Protein AF-A0A1E3W8L5-F1 (afdb_monomer_lite)

Organism: NCBI:txid1774971

Foldseek 3Di:
DFDWDWDWDDDVPDIDIDTDGPVRVVVVVVCVVVVVVVVVVVVVVVVVVVVVVVVVVVVVVVVVVVVVVVVVVVVVVVVVVVVVVVVVVVVVVVVVVVVVVVVVPPPPPPDDDDPDDDDPVVVVVVCVVVPNFPFPDKDWADDPDPPFHTWIWIDGPNWIWIDGPVGIDTCVVPPPPDDDDDDDDPDDDPDDDDDDDPDDDDPPPDLDAAEDEADDQADKDAARHWHDDPQFIKGANHIDHRDDAPRDDRIDTPGHHPCPCVVVVVVVVVVVVVVVVVVVVVVVVVVD

Structure (mmCIF, N/CA/C/O backbone):
data_AF-A0A1E3W8L5-F1
#
_entry.id   AF-A0A1E3W8L5-F1
#
loop_
_atom_site.group_PDB
_atom_site.id
_atom_site.type_symbol
_atom_site.label_atom_id
_atom_site.label_alt_id
_atom_site.label_comp_id
_atom_site.label_asym_id
_atom_site.label_entity_id
_atom_site.label_seq_id
_atom_site.pdbx_PDB_ins_code
_atom_site.Cartn_x
_atom_site.Cartn_y
_atom_site.Cartn_z
_atom_site.occupancy
_atom_site.B_iso_or_equiv
_atom_site.auth_seq_id
_atom_site.auth_comp_id
_atom_site.auth_asym_id
_atom_site.auth_atom_id
_atom_site.pdbx_PDB_model_num
ATOM 1 N N . MET A 1 1 ? 37.162 -32.225 -68.342 1.00 50.09 1 MET A N 1
ATOM 2 C CA . MET A 1 1 ? 37.532 -32.742 -67.009 1.00 50.09 1 MET A CA 1
ATOM 3 C C . MET A 1 1 ? 37.113 -31.680 -66.019 1.00 50.09 1 MET A C 1
ATOM 5 O O . MET A 1 1 ? 37.733 -30.627 -65.999 1.00 50.09 1 MET A O 1
ATOM 9 N N . GLU A 1 2 ? 36.009 -31.895 -65.313 1.00 57.72 2 GLU A N 1
ATOM 10 C CA . GLU A 1 2 ? 35.541 -30.984 -64.265 1.00 57.72 2 GLU A CA 1
ATOM 11 C C . GLU A 1 2 ? 36.375 -31.253 -63.005 1.00 57.72 2 GLU A C 1
ATOM 13 O O . GLU A 1 2 ? 36.459 -32.396 -62.557 1.00 57.72 2 GLU A O 1
ATOM 18 N N . MET A 1 3 ? 37.068 -30.235 -62.487 1.00 50.56 3 MET A N 1
ATOM 19 C CA . MET A 1 3 ? 37.770 -30.340 -61.207 1.00 50.56 3 MET A CA 1
ATOM 20 C C . MET A 1 3 ? 36.788 -29.976 -60.093 1.00 50.56 3 MET A C 1
ATOM 22 O O . MET A 1 3 ? 36.446 -28.809 -59.926 1.00 50.56 3 MET A O 1
ATOM 26 N N . GLU A 1 4 ? 36.324 -30.967 -59.334 1.00 54.62 4 GLU A N 1
ATOM 27 C CA . GLU A 1 4 ? 35.574 -30.718 -58.102 1.00 54.62 4 GLU A CA 1
ATOM 28 C C . GLU A 1 4 ? 36.556 -30.395 -56.966 1.00 54.62 4 GLU A C 1
ATOM 30 O O . GLU A 1 4 ? 37.424 -31.204 -56.633 1.00 54.62 4 GLU A O 1
ATOM 35 N N . CYS A 1 5 ? 36.413 -29.220 -56.349 1.00 52.41 5 CYS A N 1
ATOM 36 C CA . CYS A 1 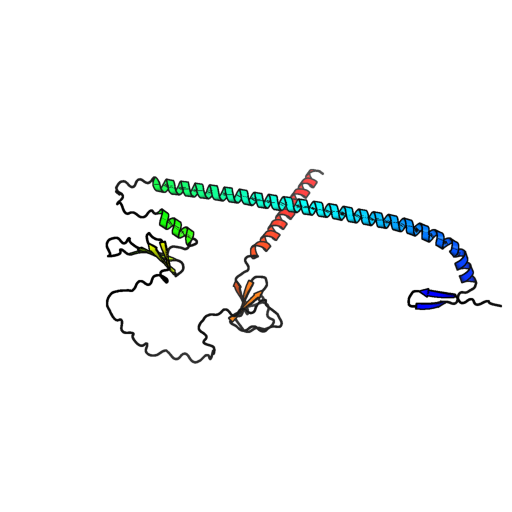5 ? 37.206 -28.814 -55.192 1.00 52.41 5 CYS A CA 1
ATOM 37 C C . CYS A 1 5 ? 36.300 -28.766 -53.954 1.00 52.41 5 CYS A C 1
ATOM 39 O O . CYS A 1 5 ? 35.254 -28.119 -53.956 1.00 52.41 5 CYS A O 1
ATOM 41 N N . THR A 1 6 ? 36.677 -29.481 -52.892 1.00 61.56 6 THR A N 1
ATOM 42 C CA . THR A 1 6 ? 35.910 -29.528 -51.638 1.00 61.56 6 THR A CA 1
ATOM 43 C C . THR A 1 6 ? 36.619 -28.691 -50.584 1.00 61.56 6 THR A C 1
ATOM 45 O O . THR A 1 6 ? 37.769 -28.972 -50.249 1.00 61.56 6 THR A O 1
ATOM 48 N N . VAL A 1 7 ? 35.932 -27.689 -50.034 1.00 60.22 7 VAL A N 1
ATOM 49 C CA . VAL A 1 7 ? 36.475 -26.816 -48.984 1.00 60.22 7 VAL A CA 1
ATOM 50 C C . VAL A 1 7 ? 35.718 -27.073 -47.681 1.00 60.22 7 VAL A C 1
ATOM 52 O O . VAL A 1 7 ? 34.488 -27.068 -47.657 1.00 60.22 7 VAL A O 1
ATOM 55 N N . MET A 1 8 ? 36.445 -27.311 -46.586 1.00 50.12 8 MET A N 1
ATOM 56 C CA . MET A 1 8 ? 35.853 -27.409 -45.248 1.00 50.12 8 MET A CA 1
ATOM 57 C C . MET A 1 8 ? 35.809 -26.032 -44.593 1.00 50.12 8 MET A C 1
ATOM 59 O O . MET A 1 8 ? 36.852 -25.454 -44.290 1.00 50.12 8 MET A O 1
ATOM 63 N N . ALA A 1 9 ? 34.602 -25.538 -44.318 1.00 58.56 9 ALA A N 1
ATOM 64 C CA . ALA A 1 9 ? 34.400 -24.395 -43.439 1.00 58.56 9 ALA A CA 1
ATOM 65 C C . ALA A 1 9 ? 34.155 -24.895 -42.006 1.00 58.56 9 ALA A C 1
ATOM 67 O O . ALA A 1 9 ? 33.315 -25.767 -41.768 1.00 58.56 9 ALA A O 1
ATOM 68 N N . SER A 1 10 ? 34.914 -24.352 -41.055 1.00 50.84 10 SER A N 1
ATOM 69 C CA . SER A 1 10 ? 34.864 -24.710 -39.636 1.00 50.84 10 SER A CA 1
ATOM 70 C C . SER A 1 10 ? 34.373 -23.513 -38.828 1.00 50.84 10 SER A C 1
ATOM 72 O O . SER A 1 10 ? 35.004 -22.456 -38.841 1.00 50.84 10 SER A O 1
ATOM 74 N N . ALA A 1 11 ? 33.260 -23.688 -38.117 1.00 56.84 11 ALA A N 1
ATOM 75 C CA . ALA A 1 11 ? 32.873 -22.834 -36.999 1.00 56.84 11 ALA A CA 1
ATOM 76 C C . ALA A 1 11 ? 32.955 -23.661 -35.701 1.00 56.84 11 ALA A C 1
ATOM 78 O O . ALA A 1 11 ? 32.829 -24.890 -35.755 1.00 56.84 11 ALA A O 1
ATOM 79 N N . PRO A 1 12 ? 33.153 -23.044 -34.519 1.00 52.06 12 PRO A N 1
ATOM 80 C CA . PRO A 1 12 ? 33.258 -23.789 -33.268 1.00 52.06 12 PRO A CA 1
ATOM 81 C C . PRO A 1 12 ? 32.009 -24.653 -33.038 1.00 52.06 12 PRO A C 1
ATOM 83 O O . PRO A 1 12 ? 30.917 -24.136 -32.817 1.00 52.06 12 PRO A O 1
ATOM 86 N N . GLY A 1 13 ? 32.175 -25.975 -33.119 1.00 65.94 13 GLY A N 1
ATOM 87 C CA . GLY A 1 13 ? 31.120 -26.960 -32.867 1.00 65.94 13 GLY A CA 1
ATOM 88 C C . GLY A 1 13 ? 30.336 -27.455 -34.088 1.00 65.94 13 GLY A C 1
ATOM 89 O O . GLY A 1 13 ? 29.532 -28.365 -33.920 1.00 65.94 13 GLY A O 1
ATOM 90 N N . THR A 1 14 ? 30.568 -26.938 -35.302 1.00 48.28 14 THR A N 1
ATOM 91 C CA . THR A 1 14 ? 29.964 -27.497 -36.529 1.00 48.28 14 THR A CA 1
ATOM 92 C C . THR A 1 14 ? 30.895 -27.393 -37.736 1.00 48.28 14 THR A C 1
ATOM 94 O O . THR A 1 14 ? 31.454 -26.336 -38.031 1.00 48.28 14 THR A O 1
ATOM 97 N N . SER A 1 15 ? 31.047 -28.509 -38.448 1.00 53.53 15 SER A N 1
ATOM 98 C CA . SER A 1 15 ? 31.725 -28.579 -39.740 1.00 53.53 15 SER A CA 1
ATOM 99 C C . SER A 1 15 ? 30.711 -28.918 -40.826 1.00 53.53 15 SER A C 1
ATOM 101 O O . SER A 1 15 ? 29.907 -29.841 -40.686 1.00 53.53 15 SER A O 1
ATOM 103 N N . TRP A 1 16 ? 30.759 -28.163 -41.919 1.00 64.38 16 TRP A N 1
ATOM 104 C CA . TRP A 1 16 ? 29.891 -28.359 -43.076 1.00 64.38 16 TRP A CA 1
ATOM 105 C C . TRP A 1 16 ? 30.768 -28.541 -44.307 1.00 64.38 16 TRP A C 1
ATOM 107 O O . TRP A 1 16 ? 31.754 -27.824 -44.496 1.00 64.38 16 TRP A O 1
ATOM 117 N N . LEU A 1 17 ? 30.410 -29.516 -45.137 1.00 63.91 17 LEU A N 1
ATOM 118 C CA . LEU A 1 17 ? 31.079 -29.773 -46.402 1.00 63.91 17 LEU A CA 1
ATOM 119 C C . LEU A 1 17 ? 30.270 -29.080 -47.500 1.00 63.91 17 LEU A C 1
ATOM 121 O O . LEU A 1 17 ? 29.137 -29.477 -47.769 1.00 63.91 17 LEU A O 1
ATOM 125 N N . VAL A 1 18 ? 30.827 -28.036 -48.107 1.00 69.00 18 VAL A N 1
ATOM 126 C CA . VAL A 1 18 ? 30.165 -27.315 -49.200 1.00 69.00 18 VAL A CA 1
ATOM 127 C C . VAL A 1 18 ? 30.911 -27.631 -50.489 1.00 69.00 18 VAL A C 1
ATOM 129 O O . VAL A 1 18 ? 32.124 -27.439 -50.576 1.00 69.00 18 VAL A O 1
ATOM 132 N N . ARG A 1 19 ? 30.191 -28.156 -51.485 1.00 75.44 19 ARG A N 1
ATOM 133 C CA . ARG A 1 19 ? 30.718 -28.295 -52.845 1.00 75.44 19 ARG A CA 1
ATOM 134 C C . ARG A 1 19 ? 30.546 -26.961 -53.548 1.00 75.44 19 ARG A C 1
ATOM 136 O O . ARG A 1 19 ? 29.428 -26.464 -53.635 1.00 75.44 19 ARG A O 1
ATOM 143 N N . LEU A 1 20 ? 31.651 -26.401 -54.017 1.00 72.25 20 LEU A N 1
ATOM 144 C CA . LEU A 1 20 ? 31.661 -25.161 -54.778 1.00 72.25 20 LEU A CA 1
ATOM 145 C C . LEU A 1 20 ? 31.978 -25.490 -56.230 1.00 72.25 20 LEU A C 1
ATOM 147 O O 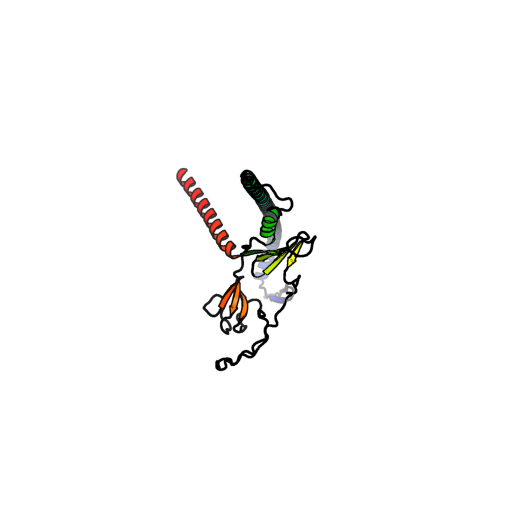. LEU A 1 20 ? 32.854 -26.311 -56.512 1.00 72.25 20 LEU A O 1
ATOM 151 N N . THR A 1 21 ? 31.251 -24.864 -57.145 1.00 82.19 21 THR A N 1
ATOM 152 C CA . THR A 1 21 ? 31.562 -24.944 -58.570 1.00 82.19 21 THR A CA 1
ATOM 153 C C . THR A 1 21 ? 32.747 -24.029 -58.896 1.00 82.19 21 THR A C 1
ATOM 155 O O . THR A 1 21 ? 33.084 -23.127 -58.128 1.00 82.19 21 THR A O 1
ATOM 158 N N . GLN A 1 22 ? 33.387 -24.234 -60.048 1.00 79.31 22 GLN A N 1
ATOM 159 C CA . GLN A 1 22 ? 34.468 -23.362 -60.531 1.00 79.31 22 GLN A CA 1
ATOM 160 C C . GLN A 1 22 ? 34.033 -21.882 -60.577 1.00 79.31 22 GLN A C 1
ATOM 162 O O . GLN A 1 22 ? 34.804 -20.998 -60.209 1.00 79.31 22 GLN A O 1
ATOM 167 N N . GLU A 1 23 ? 32.775 -21.619 -60.945 1.00 79.06 23 GLU A N 1
ATOM 168 C CA . GLU A 1 23 ? 32.195 -20.272 -60.974 1.00 79.06 23 GLU A CA 1
ATOM 169 C C . GLU A 1 23 ? 32.081 -19.660 -59.565 1.00 79.06 23 GLU A C 1
ATOM 171 O O . GLU A 1 23 ? 32.322 -18.466 -59.383 1.00 79.06 23 GLU A O 1
ATOM 176 N N . ASP A 1 24 ? 31.778 -20.471 -58.547 1.00 75.81 24 ASP A N 1
ATOM 177 C CA . ASP A 1 24 ? 31.726 -20.019 -57.152 1.00 75.81 24 ASP A CA 1
ATOM 178 C C . ASP A 1 24 ? 33.120 -19.681 -56.610 1.00 75.81 24 ASP A C 1
ATOM 180 O O . ASP A 1 24 ? 33.275 -18.728 -55.845 1.00 75.81 24 ASP A O 1
ATOM 184 N N . ILE A 1 25 ? 34.149 -20.425 -57.031 1.00 73.50 25 ILE A N 1
ATOM 185 C CA . ILE A 1 25 ? 35.548 -20.167 -56.662 1.00 73.50 25 ILE A CA 1
ATOM 186 C C . ILE A 1 25 ? 36.034 -18.864 -57.307 1.00 73.50 25 ILE A C 1
ATOM 188 O O . ILE A 1 25 ? 36.641 -18.030 -56.635 1.00 73.50 25 ILE A O 1
ATOM 192 N N . GLU A 1 26 ? 35.726 -18.645 -58.585 1.00 78.44 26 GLU A N 1
ATOM 193 C CA . GLU A 1 26 ? 36.092 -17.419 -59.300 1.00 78.44 26 GLU A CA 1
ATOM 194 C C . GLU A 1 26 ? 35.358 -16.192 -58.739 1.00 78.44 26 GLU A C 1
ATOM 196 O O . GLU A 1 26 ? 35.978 -15.143 -58.540 1.00 78.44 26 GLU A O 1
ATOM 201 N N . LYS A 1 27 ? 34.078 -16.335 -58.361 1.00 74.25 27 LYS A N 1
ATOM 202 C CA . LYS A 1 27 ? 33.334 -15.301 -57.622 1.00 74.25 27 LYS A CA 1
ATOM 203 C C . LYS A 1 27 ? 33.925 -15.046 -56.238 1.00 74.25 27 LYS A C 1
ATOM 205 O O . LYS A 1 27 ? 34.062 -13.889 -55.858 1.00 74.25 27 LYS A O 1
ATOM 210 N N . ALA A 1 28 ? 34.326 -16.079 -55.497 1.00 66.50 28 ALA A N 1
ATOM 211 C CA . ALA A 1 28 ? 34.936 -15.919 -54.176 1.00 66.50 28 ALA A CA 1
ATOM 212 C C . ALA A 1 28 ? 36.301 -15.208 -54.239 1.00 66.50 28 ALA A C 1
ATOM 214 O O . ALA A 1 28 ? 36.593 -14.365 -53.391 1.00 66.50 28 ALA A O 1
ATOM 215 N N . ILE A 1 29 ? 37.111 -15.490 -55.264 1.00 73.56 29 ILE A N 1
ATOM 216 C CA . ILE A 1 29 ? 38.391 -14.808 -55.510 1.00 73.56 29 ILE A CA 1
ATOM 217 C C . ILE A 1 29 ? 38.155 -13.350 -55.928 1.00 73.56 29 ILE A C 1
ATOM 219 O O . ILE A 1 29 ? 38.821 -12.455 -55.408 1.00 73.56 29 ILE A O 1
ATOM 223 N N . ALA A 1 30 ? 37.161 -13.083 -56.783 1.00 66.12 30 ALA A N 1
ATOM 224 C CA . ALA A 1 30 ? 36.744 -11.720 -57.117 1.00 66.12 30 ALA A CA 1
ATOM 225 C C . ALA A 1 30 ? 36.214 -10.957 -55.881 1.00 66.12 30 ALA A C 1
ATOM 227 O O . ALA A 1 30 ? 36.493 -9.771 -55.708 1.00 66.12 30 ALA A O 1
ATOM 228 N N . CYS A 1 31 ? 35.535 -11.651 -54.963 1.00 57.00 31 CYS A N 1
ATOM 229 C CA . CYS A 1 31 ? 35.103 -11.127 -53.666 1.00 57.00 31 CYS A CA 1
ATOM 230 C C . CYS A 1 31 ? 36.239 -10.985 -52.635 1.00 57.00 31 CYS A C 1
ATOM 232 O O . CYS A 1 31 ? 36.023 -10.370 -51.592 1.00 57.00 31 CYS A O 1
ATOM 234 N N . GLY A 1 32 ? 37.459 -11.460 -52.908 1.00 49.84 32 GLY A N 1
ATOM 235 C CA . GLY A 1 32 ? 38.639 -11.187 -52.076 1.00 49.84 32 GLY A CA 1
ATOM 236 C C . GLY A 1 32 ? 38.953 -9.688 -51.957 1.00 49.84 32 GLY A C 1
ATOM 237 O O . GLY A 1 32 ? 39.478 -9.247 -50.937 1.00 49.84 32 GLY A O 1
ATOM 238 N N . HIS A 1 33 ? 38.530 -8.881 -52.938 1.00 47.50 33 HIS A N 1
ATOM 239 C CA . HIS A 1 33 ? 38.548 -7.416 -52.862 1.00 47.50 33 HIS A CA 1
ATOM 240 C C . HIS A 1 33 ? 37.466 -6.825 -51.933 1.00 47.50 33 HIS A C 1
ATOM 242 O O . HIS A 1 33 ? 37.618 -5.703 -51.459 1.00 47.50 33 HIS A O 1
ATOM 248 N N . TYR A 1 34 ? 36.412 -7.579 -51.613 1.00 44.72 34 TYR A N 1
ATOM 249 C CA . TYR A 1 34 ? 35.291 -7.141 -50.769 1.00 44.72 34 TYR A CA 1
ATOM 250 C C . TYR A 1 34 ? 35.594 -7.247 -49.263 1.00 44.72 34 TYR A C 1
ATOM 252 O O . TYR A 1 34 ? 34.989 -6.556 -48.444 1.00 44.72 34 TYR A O 1
ATOM 260 N N . ILE A 1 35 ? 36.564 -8.082 -48.869 1.00 46.66 35 ILE A N 1
ATOM 261 C CA . ILE A 1 35 ? 36.951 -8.248 -47.456 1.00 46.66 35 ILE A CA 1
ATOM 262 C C . ILE A 1 35 ? 37.683 -6.996 -46.931 1.00 46.66 35 ILE A C 1
ATOM 264 O O . ILE A 1 35 ? 37.549 -6.650 -45.757 1.00 46.66 35 ILE A O 1
ATOM 268 N N . ALA A 1 36 ? 38.383 -6.258 -47.800 1.00 49.09 36 ALA A N 1
ATOM 269 C CA . ALA A 1 36 ? 39.026 -4.994 -47.434 1.00 49.09 36 ALA A CA 1
ATOM 270 C C . ALA A 1 36 ? 38.009 -3.867 -47.142 1.00 49.09 36 ALA A C 1
ATOM 272 O O . ALA A 1 36 ? 38.239 -3.059 -46.243 1.00 49.09 36 ALA A O 1
ATOM 273 N N . GLU A 1 37 ? 36.854 -3.844 -47.817 1.00 48.38 37 GLU A N 1
ATOM 274 C CA . GLU A 1 37 ? 35.772 -2.885 -47.528 1.00 48.38 37 GLU A CA 1
ATOM 275 C C . GLU A 1 37 ? 35.025 -3.214 -46.223 1.00 48.38 37 GLU A C 1
ATOM 277 O O . GLU A 1 37 ? 34.615 -2.308 -45.494 1.00 48.38 37 GLU A O 1
ATOM 282 N N . TYR A 1 38 ? 34.919 -4.495 -45.853 1.00 49.88 38 TYR A N 1
ATOM 283 C CA . TYR A 1 38 ? 34.346 -4.894 -44.561 1.00 49.88 38 TYR A CA 1
ATOM 284 C C . TYR A 1 38 ? 35.192 -4.435 -43.364 1.00 49.88 38 TYR A C 1
ATOM 286 O O . TYR A 1 38 ? 34.630 -4.062 -42.333 1.00 49.88 38 TYR A O 1
ATOM 294 N N . ALA A 1 39 ? 36.521 -4.397 -43.505 1.00 51.78 39 ALA A N 1
ATOM 295 C CA . ALA A 1 39 ? 37.411 -3.885 -42.462 1.00 51.78 39 ALA A CA 1
ATOM 296 C C . ALA A 1 39 ? 37.248 -2.367 -42.243 1.00 51.78 39 ALA A C 1
ATOM 298 O O . ALA A 1 39 ? 37.255 -1.914 -41.098 1.00 51.78 39 ALA A O 1
ATOM 299 N N . ALA A 1 40 ? 37.012 -1.590 -43.308 1.00 54.97 40 ALA A N 1
ATOM 300 C CA . ALA A 1 40 ? 36.709 -0.158 -43.204 1.00 54.97 40 ALA A CA 1
ATOM 301 C C . ALA A 1 40 ? 35.319 0.105 -42.583 1.00 54.97 40 ALA A C 1
ATOM 303 O O . ALA A 1 40 ? 35.146 1.045 -41.806 1.00 54.97 40 ALA A O 1
ATOM 304 N N . GLY A 1 41 ? 34.333 -0.760 -42.854 1.00 57.94 4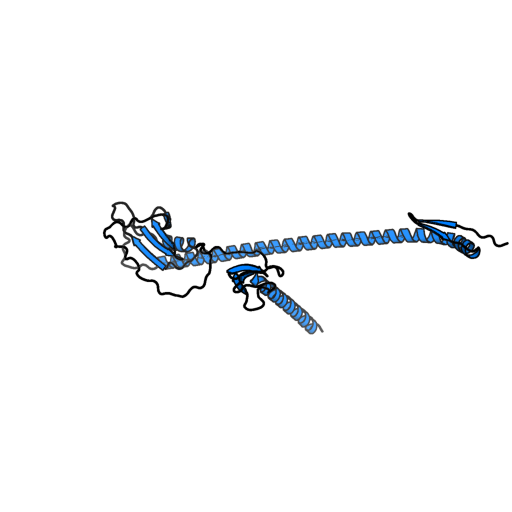1 GLY A N 1
ATOM 305 C CA . GLY A 1 41 ? 33.014 -0.696 -42.213 1.00 57.94 41 GLY A CA 1
ATOM 306 C C . GLY A 1 41 ? 33.043 -0.964 -40.702 1.00 57.94 41 GLY A C 1
ATOM 307 O O . GLY A 1 41 ? 32.217 -0.428 -39.961 1.00 57.94 41 GLY A O 1
ATOM 308 N N . ASP A 1 42 ? 34.003 -1.752 -40.217 1.00 65.50 42 ASP A N 1
ATOM 309 C CA . ASP A 1 42 ? 34.117 -2.078 -38.794 1.00 65.50 42 ASP A CA 1
ATOM 310 C C . ASP A 1 42 ? 34.690 -0.940 -37.940 1.00 65.50 42 ASP A C 1
ATOM 312 O O . ASP A 1 42 ? 34.306 -0.819 -36.772 1.00 65.50 42 ASP A O 1
ATOM 316 N N . GLU A 1 43 ? 35.536 -0.067 -38.495 1.00 69.81 43 GLU A N 1
ATOM 317 C CA . GLU A 1 43 ? 35.973 1.154 -37.803 1.00 69.81 43 GLU A CA 1
ATOM 318 C C . GLU A 1 43 ? 34.835 2.171 -37.671 1.00 69.81 43 GLU A C 1
ATOM 320 O O . GLU A 1 43 ? 34.609 2.692 -36.578 1.00 69.81 43 GLU A O 1
ATOM 325 N N . VAL A 1 44 ? 34.035 2.368 -38.726 1.00 73.75 44 VAL A N 1
ATOM 326 C CA . VAL A 1 44 ? 32.846 3.241 -38.677 1.00 73.75 44 VAL A CA 1
ATOM 327 C C . VAL A 1 44 ? 31.841 2.742 -37.629 1.00 73.75 44 VAL A C 1
ATOM 329 O O . VAL A 1 44 ? 31.320 3.525 -36.835 1.00 73.75 44 VAL A O 1
ATOM 332 N N . ARG A 1 45 ? 31.638 1.420 -37.529 1.00 77.88 45 ARG A N 1
ATOM 333 C CA . ARG A 1 45 ? 30.796 0.807 -36.483 1.00 77.88 45 ARG A CA 1
ATOM 334 C C . ARG A 1 45 ? 31.383 0.905 -35.071 1.00 77.88 45 ARG A C 1
ATOM 336 O O . ARG A 1 45 ? 30.649 0.716 -34.098 1.00 77.88 45 ARG A O 1
ATOM 343 N N . ARG A 1 46 ? 32.697 1.098 -34.906 1.00 81.38 46 ARG A N 1
ATOM 344 C CA . ARG A 1 46 ? 33.296 1.373 -33.585 1.00 81.38 46 ARG A CA 1
ATOM 345 C C . ARG A 1 46 ? 33.028 2.814 -33.174 1.00 81.38 46 ARG A C 1
ATOM 347 O O . ARG A 1 46 ? 32.492 3.002 -32.089 1.00 81.38 46 ARG A O 1
ATOM 354 N N . ASP A 1 47 ? 33.274 3.777 -34.060 1.00 86.62 47 ASP A N 1
ATOM 355 C CA . ASP A 1 47 ? 33.012 5.195 -33.779 1.00 86.62 47 ASP A CA 1
ATOM 356 C C . ASP A 1 47 ? 31.527 5.443 -33.454 1.00 86.62 47 ASP A C 1
ATOM 358 O O . ASP A 1 47 ? 31.191 6.107 -32.477 1.00 86.62 47 ASP A O 1
ATOM 362 N N . GLU A 1 48 ? 30.606 4.814 -34.190 1.00 82.69 48 GLU A N 1
ATOM 363 C CA . GLU A 1 48 ? 29.172 4.930 -33.900 1.00 82.69 48 GLU A CA 1
ATOM 364 C C . GLU A 1 48 ? 28.781 4.301 -32.549 1.00 82.69 48 GLU A C 1
ATOM 366 O O . GLU A 1 48 ? 27.972 4.866 -31.807 1.00 82.69 48 GLU A O 1
ATOM 371 N N . ARG A 1 49 ? 29.397 3.173 -32.166 1.00 86.38 49 ARG A N 1
ATOM 372 C CA . ARG A 1 49 ? 29.196 2.574 -30.834 1.00 86.38 49 ARG A CA 1
ATOM 373 C C . ARG A 1 49 ? 29.742 3.458 -29.718 1.00 86.38 49 ARG A C 1
ATOM 375 O O . ARG A 1 49 ? 29.093 3.560 -28.677 1.00 86.38 49 ARG A O 1
ATOM 382 N N . ASP A 1 50 ? 30.886 4.097 -29.929 1.00 92.69 50 ASP A N 1
ATOM 383 C CA . ASP A 1 50 ? 31.486 4.995 -28.944 1.00 92.69 50 ASP A CA 1
ATOM 384 C C . ASP A 1 50 ? 30.653 6.273 -28.781 1.00 92.69 50 ASP A C 1
ATOM 386 O O . ASP A 1 50 ? 30.372 6.671 -27.650 1.00 92.69 50 ASP A O 1
ATOM 390 N N . ARG A 1 51 ? 30.125 6.843 -29.873 1.00 90.31 51 ARG A N 1
ATOM 391 C CA . ARG A 1 51 ? 29.159 7.958 -29.816 1.00 90.31 51 ARG A CA 1
ATOM 392 C C . ARG A 1 51 ? 27.876 7.578 -29.081 1.00 90.31 51 ARG A C 1
ATOM 394 O O . ARG A 1 51 ? 27.386 8.346 -28.254 1.00 90.31 51 ARG A O 1
ATOM 401 N N . MET A 1 52 ? 27.336 6.386 -29.337 1.00 86.38 52 MET A N 1
ATOM 402 C CA . MET A 1 52 ? 26.148 5.891 -28.632 1.00 86.38 52 MET A CA 1
ATOM 403 C C . MET A 1 52 ? 26.420 5.667 -27.141 1.00 86.38 52 MET A C 1
ATOM 405 O O . MET A 1 52 ? 25.564 5.982 -26.313 1.00 86.38 52 MET A O 1
ATOM 409 N N . ARG A 1 53 ? 27.616 5.181 -26.781 1.00 92.25 53 ARG A N 1
ATOM 410 C CA . ARG A 1 53 ? 28.043 5.046 -25.383 1.00 92.25 53 ARG A CA 1
ATOM 411 C C . ARG A 1 53 ? 28.173 6.409 -24.706 1.00 92.25 53 ARG A C 1
ATOM 413 O O . ARG A 1 53 ? 27.609 6.586 -23.634 1.00 92.25 53 ARG A O 1
ATOM 420 N N . GLN A 1 54 ? 28.828 7.379 -25.345 1.00 94.62 54 GLN A N 1
ATOM 421 C CA . GLN A 1 54 ? 28.939 8.745 -24.822 1.00 94.62 54 GLN A CA 1
ATOM 422 C C . GLN A 1 54 ? 27.559 9.385 -24.624 1.00 94.62 54 GLN A C 1
ATOM 424 O O . GLN A 1 54 ? 27.279 9.921 -23.555 1.00 94.62 54 GLN A O 1
ATOM 429 N N . CYS A 1 55 ? 26.653 9.245 -25.596 1.00 91.56 55 CYS A N 1
ATOM 430 C CA . CYS A 1 55 ? 25.283 9.743 -25.472 1.00 91.56 55 CYS A CA 1
ATOM 431 C C . CYS A 1 55 ? 24.520 9.066 -24.316 1.00 91.56 55 CYS A C 1
ATOM 433 O O . CYS A 1 55 ? 23.754 9.719 -23.604 1.00 91.56 55 CYS A O 1
ATOM 435 N N . ALA A 1 56 ? 24.730 7.764 -24.095 1.00 89.19 56 ALA A N 1
ATOM 436 C CA . ALA A 1 56 ? 24.138 7.048 -22.967 1.00 89.19 56 ALA A CA 1
ATOM 437 C C . ALA A 1 56 ? 24.692 7.537 -21.616 1.00 89.19 56 ALA A C 1
ATOM 439 O O . ALA A 1 56 ? 23.908 7.794 -20.701 1.00 89.19 56 ALA A O 1
ATOM 440 N N . GLU A 1 57 ? 26.007 7.738 -21.506 1.00 95.69 57 GLU A N 1
ATOM 441 C CA . GLU A 1 57 ? 26.654 8.272 -20.301 1.00 95.69 57 GLU A CA 1
ATOM 442 C C . GLU A 1 57 ? 26.194 9.704 -19.986 1.00 95.69 57 GLU A C 1
ATOM 444 O O . GLU A 1 57 ? 25.921 10.034 -18.832 1.00 95.69 57 GLU A O 1
ATOM 449 N N . GLU A 1 58 ? 26.050 10.564 -20.997 1.00 94.19 58 GLU A N 1
ATOM 450 C CA . GLU A 1 58 ? 25.525 11.923 -20.823 1.00 94.19 58 GLU A CA 1
ATOM 451 C C . GLU A 1 58 ? 24.072 11.923 -20.340 1.00 94.19 58 GLU A C 1
ATOM 453 O O . GLU A 1 58 ? 23.712 12.688 -19.439 1.00 94.19 58 GLU A O 1
ATOM 458 N N . ARG A 1 59 ? 23.237 11.029 -20.883 1.00 87.50 59 ARG A N 1
ATOM 459 C CA . ARG A 1 59 ? 21.857 10.843 -20.412 1.00 87.50 59 ARG A CA 1
ATOM 460 C C . ARG A 1 59 ? 21.813 10.358 -18.971 1.00 87.50 59 ARG A C 1
ATOM 462 O O . ARG A 1 59 ? 20.984 10.840 -18.202 1.00 87.50 59 ARG A O 1
ATOM 469 N N . GLU A 1 60 ? 22.700 9.443 -18.590 1.00 92.50 60 GLU A N 1
ATOM 470 C CA . GLU A 1 60 ? 22.786 8.955 -17.215 1.00 92.50 60 GLU A CA 1
ATOM 471 C C . GLU A 1 60 ? 23.216 10.065 -16.246 1.00 92.50 60 GLU A C 1
ATOM 473 O O . GLU A 1 60 ? 22.553 10.268 -15.226 1.00 92.50 60 GLU A O 1
ATOM 478 N N . ARG A 1 61 ? 24.229 10.869 -16.602 1.00 96.00 61 ARG A N 1
ATOM 479 C CA . ARG A 1 61 ? 24.646 12.045 -15.812 1.00 96.00 61 ARG A CA 1
ATOM 480 C C . ARG A 1 61 ? 23.526 13.075 -15.677 1.00 96.00 61 ARG A C 1
ATOM 482 O O . ARG A 1 61 ? 23.297 13.599 -14.586 1.00 96.00 61 ARG A O 1
ATOM 489 N N . SER A 1 62 ? 22.802 13.349 -16.762 1.00 92.50 62 SER A N 1
ATOM 490 C CA . SER A 1 62 ? 21.654 14.263 -16.752 1.00 92.50 62 SER A CA 1
ATOM 491 C C . SER A 1 62 ? 20.529 13.741 -15.850 1.00 92.50 62 SER A C 1
ATOM 493 O O . SER A 1 62 ? 20.005 14.476 -15.011 1.00 92.50 62 SER A O 1
ATOM 495 N N . ALA A 1 63 ? 20.211 12.447 -15.938 1.00 88.25 63 ALA A N 1
ATOM 496 C CA . ALA A 1 63 ? 19.218 11.814 -15.079 1.00 88.25 63 ALA A CA 1
ATOM 497 C C . ALA A 1 63 ? 19.631 11.843 -13.598 1.00 88.25 63 ALA A C 1
ATOM 499 O O . ALA A 1 63 ? 18.792 12.088 -12.729 1.00 88.25 63 ALA A O 1
ATOM 500 N N . GLU A 1 64 ? 20.911 11.628 -13.289 1.00 95.81 64 GLU A N 1
ATOM 501 C CA . GLU A 1 64 ? 21.426 11.735 -11.924 1.00 95.81 64 GLU A CA 1
ATOM 502 C C . GLU A 1 64 ? 21.323 13.170 -11.386 1.00 95.81 64 GLU A C 1
ATOM 504 O O . GLU A 1 64 ? 20.892 13.367 -10.248 1.00 95.81 64 GLU A O 1
ATOM 509 N N . HIS A 1 65 ? 21.644 14.175 -12.206 1.00 95.88 65 HIS A N 1
ATOM 510 C CA . HIS A 1 65 ? 21.481 15.585 -11.849 1.00 95.88 65 HIS A CA 1
ATOM 511 C C . HIS A 1 65 ? 20.015 15.923 -11.535 1.00 95.88 65 HIS A C 1
ATOM 513 O O . HIS A 1 65 ? 19.725 16.497 -10.487 1.00 95.88 65 HIS A O 1
ATOM 519 N N . ILE A 1 66 ? 19.076 15.488 -12.383 1.00 91.00 66 ILE A N 1
ATOM 520 C CA . ILE A 1 66 ? 17.634 15.683 -12.162 1.00 91.00 66 ILE A CA 1
ATOM 521 C C . ILE A 1 66 ? 17.176 15.007 -10.861 1.00 91.00 66 ILE A C 1
ATOM 523 O O . ILE A 1 66 ? 16.429 15.604 -10.088 1.00 91.00 66 ILE A O 1
ATOM 527 N N . ARG A 1 67 ? 17.645 13.784 -10.568 1.00 93.38 67 ARG A N 1
ATOM 528 C CA . ARG A 1 67 ? 17.318 13.084 -9.310 1.00 93.38 67 ARG A CA 1
ATOM 529 C C . ARG A 1 67 ? 17.849 13.822 -8.080 1.00 93.38 67 ARG A C 1
ATOM 531 O O . ARG A 1 67 ? 17.145 13.893 -7.073 1.00 93.38 67 ARG A O 1
ATOM 538 N N . LYS A 1 68 ? 19.072 14.360 -8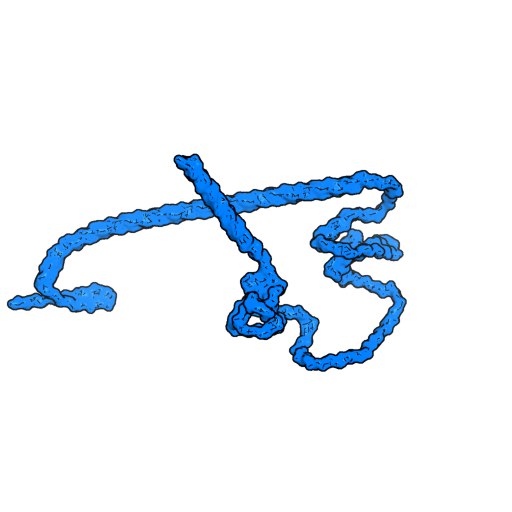.144 1.00 97.00 68 LYS A N 1
ATOM 539 C CA . LYS A 1 68 ? 19.660 15.156 -7.054 1.00 97.00 68 LYS A CA 1
ATOM 540 C C . LYS A 1 68 ? 18.857 16.431 -6.809 1.00 97.00 68 LYS A C 1
ATOM 542 O O . LYS A 1 68 ? 18.553 16.733 -5.658 1.00 97.00 68 LYS A O 1
ATOM 547 N N . GLU A 1 69 ? 18.455 17.115 -7.874 1.00 96.88 69 GLU A N 1
ATOM 548 C CA . GLU A 1 69 ? 17.687 18.354 -7.767 1.00 96.88 69 GLU A CA 1
ATOM 549 C C . GLU A 1 69 ? 16.261 18.120 -7.251 1.00 96.88 69 GLU A C 1
ATOM 551 O O . GLU A 1 69 ? 15.792 18.841 -6.373 1.00 96.88 69 GLU A O 1
ATOM 556 N N . ALA A 1 70 ? 15.600 17.048 -7.697 1.00 91.88 70 ALA A N 1
ATOM 557 C CA . ALA A 1 70 ? 14.301 16.646 -7.162 1.00 91.88 70 ALA A CA 1
ATOM 558 C C . ALA A 1 70 ? 14.373 16.356 -5.653 1.00 91.88 70 ALA A C 1
ATOM 560 O O . ALA A 1 70 ? 13.536 16.829 -4.887 1.00 91.88 70 ALA A O 1
ATOM 561 N N . LYS A 1 71 ? 15.415 15.640 -5.209 1.00 95.56 71 LYS A N 1
ATOM 562 C CA . LYS A 1 71 ? 15.636 15.364 -3.785 1.00 95.56 71 LYS A CA 1
ATOM 563 C C . LYS A 1 71 ? 15.875 16.647 -2.979 1.00 95.56 71 LYS A C 1
ATOM 565 O O . LYS A 1 71 ? 15.335 16.775 -1.884 1.00 95.56 71 LYS A O 1
ATOM 570 N N . ARG A 1 72 ? 16.641 17.601 -3.523 1.00 97.75 72 ARG A N 1
ATOM 571 C CA . ARG A 1 72 ? 16.872 18.913 -2.895 1.00 97.75 72 ARG A CA 1
ATOM 572 C C . ARG A 1 72 ? 15.555 19.660 -2.664 1.00 97.75 72 ARG A C 1
ATOM 574 O O . ARG A 1 72 ? 15.313 20.118 -1.553 1.00 97.75 72 ARG A O 1
ATOM 581 N N . LEU A 1 73 ? 14.682 19.706 -3.672 1.00 94.06 73 LEU A N 1
ATOM 582 C CA . LEU A 1 73 ? 13.364 20.342 -3.569 1.00 94.06 73 LEU A CA 1
ATOM 583 C C . LEU A 1 73 ? 12.440 19.637 -2.560 1.00 94.06 73 LEU A C 1
ATOM 585 O O . LEU A 1 73 ? 11.737 20.303 -1.804 1.00 94.06 73 LEU A O 1
ATOM 589 N N . GLU A 1 74 ? 12.452 18.301 -2.502 1.00 93.38 74 GLU A N 1
ATOM 590 C CA . GLU A 1 74 ? 11.686 17.549 -1.495 1.00 93.38 74 GLU A CA 1
ATOM 591 C C . GLU A 1 74 ? 12.159 17.832 -0.061 1.00 93.38 74 GLU A C 1
ATOM 593 O O . GLU A 1 74 ? 11.343 17.912 0.865 1.00 93.38 74 GLU A O 1
ATOM 598 N N . ASP A 1 75 ? 13.472 17.968 0.137 1.00 93.81 75 ASP A N 1
ATOM 599 C CA . ASP A 1 75 ? 14.057 18.303 1.432 1.00 93.81 75 ASP A CA 1
ATOM 600 C C . ASP A 1 75 ? 13.726 19.758 1.830 1.00 93.81 75 ASP A C 1
ATOM 602 O O . ASP A 1 75 ? 13.322 19.992 2.973 1.00 93.81 75 ASP A O 1
ATOM 606 N N . GLU A 1 76 ? 13.781 20.708 0.889 1.00 94.31 76 GLU A N 1
ATOM 607 C CA . GLU A 1 76 ? 13.360 22.106 1.088 1.00 94.31 76 GLU A CA 1
ATOM 608 C C . GLU A 1 76 ? 11.865 22.216 1.455 1.00 94.31 76 GLU A C 1
ATOM 610 O O . GLU A 1 76 ? 11.514 22.887 2.428 1.00 94.31 76 GLU A O 1
ATOM 615 N N . ASP A 1 77 ? 10.978 21.498 0.759 1.00 92.06 77 ASP A N 1
ATOM 616 C CA . ASP A 1 77 ? 9.536 21.431 1.057 1.00 92.06 77 ASP A CA 1
ATOM 617 C C . ASP A 1 77 ? 9.263 20.791 2.434 1.00 92.06 77 ASP A C 1
ATOM 619 O O . ASP A 1 77 ? 8.441 21.262 3.232 1.00 92.06 77 ASP A O 1
ATOM 623 N N . ARG A 1 78 ? 10.010 19.735 2.788 1.00 92.75 78 ARG A N 1
ATOM 624 C CA . ARG A 1 78 ? 9.933 19.119 4.121 1.00 92.75 78 ARG A CA 1
ATOM 625 C C . ARG A 1 78 ? 10.356 20.094 5.219 1.00 92.75 78 ARG A C 1
ATOM 627 O O . ARG A 1 78 ? 9.733 20.102 6.286 1.00 92.75 78 ARG A O 1
ATOM 634 N N . GLU A 1 79 ? 11.392 20.896 4.995 1.00 93.94 79 GLU A N 1
ATOM 635 C CA . GLU A 1 79 ? 11.790 21.948 5.929 1.00 93.94 79 GLU A CA 1
ATOM 636 C C . GLU A 1 79 ? 10.772 23.084 6.011 1.00 93.94 79 GLU A C 1
ATOM 638 O O . GLU A 1 79 ? 10.457 23.514 7.123 1.00 93.94 79 GLU A O 1
ATOM 643 N N . GLY A 1 80 ? 10.213 23.520 4.879 1.00 94.19 80 GLY A N 1
ATOM 644 C CA . GLY A 1 80 ? 9.147 24.520 4.822 1.00 94.19 80 GLY A CA 1
ATOM 645 C C . GLY A 1 80 ? 7.965 24.130 5.707 1.00 94.19 80 GLY A C 1
ATOM 646 O O . GLY A 1 80 ? 7.624 24.854 6.643 1.00 94.19 80 GLY A O 1
ATOM 647 N N . ARG A 1 81 ? 7.446 22.906 5.539 1.00 89.12 81 ARG A N 1
ATOM 648 C CA . ARG A 1 81 ? 6.374 22.361 6.395 1.00 89.12 81 ARG A CA 1
ATOM 649 C C . ARG A 1 81 ? 6.756 22.267 7.874 1.00 89.12 81 ARG A C 1
ATOM 651 O O . ARG A 1 81 ? 5.902 22.402 8.751 1.00 89.12 81 ARG A O 1
ATOM 658 N N . ARG A 1 82 ? 8.031 22.004 8.192 1.00 88.00 82 ARG A N 1
ATOM 659 C CA . ARG A 1 82 ? 8.513 22.003 9.586 1.00 88.00 82 ARG A CA 1
ATOM 660 C C . ARG A 1 82 ? 8.514 23.409 10.184 1.00 88.00 82 ARG A C 1
ATOM 662 O O . ARG A 1 82 ? 8.210 23.527 11.370 1.00 88.00 82 ARG A O 1
ATOM 669 N N . ARG A 1 83 ? 8.858 24.442 9.408 1.00 90.94 83 ARG A N 1
ATOM 670 C CA . ARG A 1 83 ? 8.808 25.848 9.850 1.00 90.94 83 ARG A CA 1
ATOM 671 C C . ARG A 1 83 ? 7.363 26.290 10.065 1.00 90.94 83 ARG A C 1
ATOM 673 O O . ARG A 1 83 ? 7.035 26.704 11.171 1.00 90.94 83 ARG A O 1
ATOM 680 N N . GLU A 1 84 ? 6.488 26.036 9.097 1.00 88.62 84 GLU A N 1
ATOM 681 C CA . GLU A 1 84 ? 5.057 26.353 9.189 1.00 88.62 84 GLU A CA 1
ATOM 682 C C . GLU A 1 84 ? 4.396 25.676 10.403 1.00 88.62 84 GLU A C 1
ATOM 684 O O . GLU A 1 84 ? 3.707 26.316 11.193 1.00 88.62 84 GLU A O 1
ATOM 689 N N . ARG A 1 85 ? 4.685 24.388 10.656 1.00 85.88 85 ARG A N 1
ATOM 690 C CA . ARG A 1 85 ? 4.175 23.693 11.852 1.00 85.88 85 ARG A CA 1
ATOM 691 C C . ARG A 1 85 ? 4.664 24.329 13.158 1.00 85.88 85 ARG A C 1
ATOM 693 O O . ARG A 1 85 ? 3.925 24.331 14.143 1.00 85.88 85 ARG A O 1
ATOM 700 N N . LYS A 1 86 ? 5.906 24.825 13.204 1.00 88.44 86 LYS A N 1
ATOM 701 C CA . LYS A 1 86 ? 6.439 25.515 14.390 1.00 88.44 86 LYS A CA 1
ATOM 702 C C . LYS A 1 86 ? 5.729 26.850 14.614 1.00 88.44 86 LYS A C 1
ATOM 704 O O . LYS A 1 86 ? 5.381 27.137 15.755 1.00 88.44 86 LYS A O 1
ATOM 709 N N . GLU A 1 87 ? 5.467 27.606 13.553 1.00 87.94 87 GLU A N 1
ATOM 710 C CA . GLU A 1 87 ? 4.725 28.872 13.619 1.00 87.94 87 GLU A CA 1
ATOM 711 C C . GLU A 1 87 ? 3.278 28.657 14.074 1.00 87.94 87 GLU A C 1
ATOM 713 O O . GLU A 1 87 ? 2.818 29.312 15.008 1.00 87.94 87 GLU A O 1
ATOM 718 N N . LEU A 1 88 ? 2.593 27.655 13.518 1.00 84.38 88 LEU A N 1
ATOM 719 C CA . LEU A 1 88 ? 1.208 27.334 13.870 1.00 84.38 88 LEU A CA 1
ATOM 720 C C . LEU A 1 88 ? 1.080 26.851 15.326 1.00 84.38 88 LEU A C 1
ATOM 722 O O . LEU A 1 88 ? 0.124 27.185 16.030 1.00 84.38 88 LEU A O 1
ATOM 726 N N . ASN A 1 89 ? 2.078 26.107 15.816 1.00 83.56 89 ASN A N 1
ATOM 727 C CA . ASN A 1 89 ? 2.170 25.745 17.230 1.00 83.56 89 ASN A CA 1
ATOM 728 C C . ASN A 1 89 ? 2.431 26.965 18.121 1.00 83.56 89 ASN A C 1
ATOM 730 O O . ASN A 1 89 ? 1.833 27.057 19.191 1.00 83.56 89 ASN A O 1
ATOM 734 N N . PHE A 1 90 ? 3.287 27.896 17.697 1.00 86.19 90 PHE A N 1
ATOM 735 C CA . PHE A 1 90 ? 3.565 29.118 18.448 1.00 86.19 90 PHE A CA 1
ATOM 736 C C . PHE A 1 90 ? 2.316 30.001 18.571 1.00 86.19 90 PHE A C 1
ATOM 738 O O . PHE A 1 90 ? 1.949 30.383 19.681 1.00 86.19 90 PHE A O 1
ATOM 745 N N . GLU A 1 91 ? 1.595 30.238 17.472 1.00 86.06 91 GLU A N 1
ATOM 746 C CA . GLU A 1 91 ? 0.347 31.012 17.482 1.00 86.06 91 GLU A CA 1
ATOM 747 C C . GLU A 1 91 ? -0.724 30.346 18.360 1.00 86.06 91 GLU A C 1
ATOM 749 O O . GLU A 1 91 ? -1.409 31.010 19.142 1.00 86.06 91 GLU A O 1
ATOM 754 N N . LYS A 1 92 ? -0.847 29.014 18.290 1.00 84.00 92 LYS A N 1
ATOM 755 C CA . LYS A 1 92 ? -1.768 28.261 19.150 1.00 84.00 92 LYS A CA 1
ATOM 756 C C . LYS A 1 92 ? -1.397 28.395 20.629 1.00 84.00 92 LYS A C 1
ATOM 758 O O . LYS A 1 92 ? -2.288 28.574 21.458 1.00 84.00 92 LYS A O 1
ATOM 763 N N . VAL A 1 93 ? -0.108 28.334 20.964 1.00 79.75 93 VAL A N 1
ATOM 764 C CA . VAL A 1 93 ? 0.386 28.534 22.335 1.00 79.75 93 VAL A CA 1
ATOM 765 C C . VAL A 1 93 ? 0.106 29.958 22.821 1.00 79.75 93 VAL A C 1
ATOM 767 O O . VAL A 1 93 ? -0.367 30.119 23.944 1.00 79.75 93 VAL A O 1
ATOM 770 N N . GLU A 1 94 ? 0.309 30.981 21.992 1.00 86.44 94 GLU A N 1
ATOM 771 C CA . GLU A 1 94 ? 0.004 32.374 22.348 1.00 86.44 94 GLU A CA 1
ATOM 772 C C . GLU A 1 94 ? -1.504 32.616 22.518 1.00 86.44 94 GLU A C 1
ATOM 774 O O . GLU A 1 94 ? -1.918 33.230 23.502 1.00 86.44 94 GLU A O 1
ATOM 779 N N . LYS A 1 95 ? -2.360 32.037 21.663 1.00 87.19 95 LYS A N 1
ATOM 780 C CA . LYS A 1 95 ? -3.823 32.075 21.857 1.00 87.19 95 LYS A CA 1
ATOM 781 C C . LYS A 1 95 ? -4.245 31.411 23.169 1.00 87.19 95 LYS A C 1
ATOM 783 O O . LYS A 1 95 ? -5.088 31.950 23.885 1.00 87.19 95 LYS A O 1
ATOM 788 N N . LEU A 1 96 ? -3.644 30.270 23.516 1.00 81.56 96 LEU A N 1
ATOM 789 C CA . LEU A 1 96 ? -3.900 29.596 24.794 1.00 81.56 96 LEU A CA 1
ATOM 790 C C . LEU A 1 96 ? -3.411 30.425 25.990 1.00 81.56 96 LEU A C 1
ATOM 792 O O . LEU A 1 96 ? -4.112 30.503 27.000 1.00 81.56 96 LEU A O 1
ATOM 796 N N . ARG A 1 97 ? -2.254 31.088 25.880 1.00 77.00 97 ARG A N 1
ATOM 797 C CA . ARG A 1 97 ? -1.747 32.016 26.906 1.00 77.00 97 ARG A CA 1
ATOM 798 C C . ARG A 1 97 ? -2.664 33.221 27.089 1.00 77.00 97 ARG A C 1
ATOM 800 O O . ARG A 1 97 ? -3.001 33.538 28.227 1.00 77.00 97 ARG A O 1
ATOM 807 N N . ALA A 1 98 ? -3.114 33.843 26.000 1.00 78.50 98 ALA A N 1
ATOM 808 C CA . ALA A 1 98 ? -4.040 34.972 26.033 1.00 78.50 98 ALA A CA 1
ATOM 809 C C . ALA A 1 98 ? -5.389 34.586 26.665 1.00 78.50 98 ALA A C 1
ATOM 811 O O . ALA A 1 98 ? -5.895 35.301 27.531 1.00 78.50 98 ALA A O 1
ATOM 812 N N . ALA A 1 99 ? -5.935 33.417 26.312 1.00 75.38 99 ALA A N 1
ATOM 813 C CA . ALA A 1 99 ? -7.148 32.887 26.934 1.00 75.38 99 ALA A CA 1
ATOM 814 C C . ALA A 1 99 ? -6.957 32.623 28.439 1.00 75.38 99 ALA A C 1
ATOM 816 O O . ALA A 1 99 ? -7.800 33.005 29.251 1.00 75.38 99 ALA A O 1
ATOM 817 N N . ALA A 1 100 ? -5.823 32.036 28.836 1.00 71.19 100 ALA A N 1
ATOM 818 C CA . ALA A 1 100 ? -5.501 31.804 30.244 1.00 71.19 100 ALA A CA 1
ATOM 819 C C . ALA A 1 100 ? -5.347 33.115 31.040 1.00 71.19 100 ALA A C 1
ATOM 821 O O . ALA A 1 100 ? -5.745 33.178 32.205 1.00 71.19 100 ALA A O 1
ATOM 822 N N . TRP A 1 101 ? -4.807 34.166 30.419 1.00 74.00 101 TRP A N 1
ATOM 823 C CA . TRP A 1 101 ? -4.711 35.502 31.013 1.00 74.00 101 TRP A CA 1
ATOM 824 C C . TRP A 1 101 ? -6.074 36.185 31.150 1.00 74.00 101 TRP A C 1
ATOM 826 O O . TRP A 1 101 ? -6.369 36.737 32.208 1.00 74.00 101 TRP A O 1
ATOM 836 N N . SER A 1 102 ? -6.938 36.084 30.137 1.00 68.44 102 SER A N 1
ATOM 837 C CA . SER A 1 102 ? -8.304 36.624 30.187 1.00 68.44 102 SER A CA 1
ATOM 838 C C . SER A 1 102 ? -9.121 36.017 31.338 1.00 68.44 102 SER A C 1
ATOM 840 O O . SER A 1 102 ? -9.833 36.734 32.038 1.00 68.44 102 SER A O 1
ATOM 842 N N . ILE A 1 103 ? -8.924 34.727 31.629 1.00 67.75 103 ILE A N 1
ATOM 843 C CA . ILE A 1 103 ? -9.567 34.034 32.758 1.00 67.75 103 ILE A CA 1
ATOM 844 C C . ILE A 1 103 ? -9.041 34.519 34.125 1.00 67.75 103 ILE A C 1
ATOM 846 O O . ILE A 1 103 ? -9.766 34.452 35.115 1.00 67.75 103 ILE A O 1
ATOM 850 N N . ARG A 1 104 ? -7.805 35.033 34.215 1.00 56.69 104 ARG A N 1
ATOM 851 C CA . ARG A 1 104 ? -7.271 35.621 35.463 1.00 56.69 104 ARG A CA 1
ATOM 852 C C . ARG A 1 104 ? -7.776 37.040 35.732 1.00 56.69 104 ARG A C 1
ATOM 854 O O . ARG A 1 104 ? -7.691 37.488 36.868 1.00 56.69 104 ARG A O 1
ATOM 861 N N . GLY A 1 105 ? -8.296 37.733 34.717 1.00 47.62 105 GLY A N 1
ATOM 862 C CA . GLY A 1 105 ? -8.777 39.113 34.828 1.00 47.62 105 GLY A CA 1
ATOM 863 C C . GLY A 1 105 ? -10.184 39.264 35.412 1.00 47.62 105 GLY A C 1
ATOM 864 O O . GLY A 1 105 ? -10.579 40.377 35.756 1.00 47.62 105 GLY A O 1
ATOM 865 N N . THR A 1 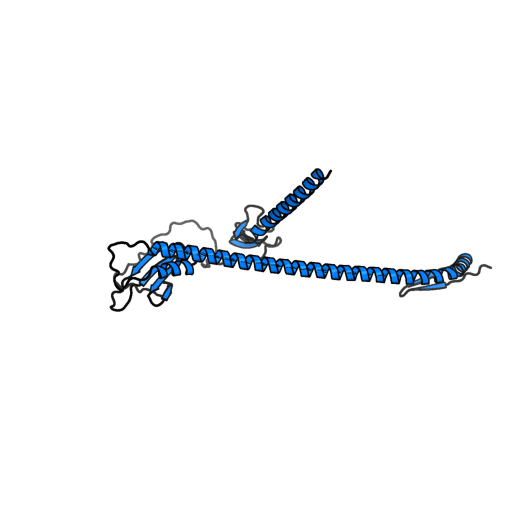106 ? -10.949 38.180 35.570 1.00 46.78 106 THR A N 1
ATOM 866 C CA . THR A 1 106 ? -12.226 38.245 36.287 1.00 46.78 106 THR A CA 1
ATOM 867 C C . THR A 1 106 ? -11.955 38.244 37.788 1.00 46.78 106 THR A C 1
ATOM 869 O O . THR A 1 106 ? -11.975 37.197 38.437 1.00 46.78 106 THR A O 1
ATOM 872 N N . ASN A 1 107 ? -11.685 39.434 38.329 1.00 45.59 107 ASN A N 1
ATOM 873 C CA . ASN A 1 107 ? -11.878 39.729 39.743 1.00 45.59 107 ASN A CA 1
ATOM 874 C C . ASN A 1 107 ? -13.305 39.298 40.102 1.00 45.59 107 ASN A C 1
ATOM 876 O O . ASN A 1 107 ? -14.266 39.956 39.713 1.00 45.59 107 ASN A O 1
ATOM 880 N N . TYR A 1 108 ? -13.443 38.175 40.801 1.00 42.59 108 TYR A N 1
ATOM 881 C CA . TYR A 1 108 ? -14.639 37.883 41.576 1.00 42.59 108 TYR A CA 1
ATOM 882 C C . TYR A 1 108 ? -14.477 38.642 42.898 1.00 42.59 108 TYR A C 1
ATOM 884 O O . TYR A 1 108 ? -13.697 38.197 43.744 1.00 42.59 108 TYR A O 1
ATOM 892 N N . PRO A 1 109 ? -15.133 39.801 43.093 1.00 42.06 109 PRO A N 1
ATOM 893 C CA . PRO A 1 109 ? -15.112 40.462 44.387 1.00 42.06 109 PRO A CA 1
ATOM 894 C C . PRO A 1 109 ? -15.831 39.554 45.392 1.00 42.06 109 PRO A C 1
ATOM 896 O O . PRO A 1 109 ? -17.026 39.304 45.256 1.00 42.06 109 PRO A O 1
ATOM 899 N N . GLY A 1 110 ? -15.095 39.026 46.374 1.00 46.69 110 GLY A N 1
ATOM 900 C CA . GLY A 1 110 ? -15.681 38.334 47.529 1.00 46.69 110 GLY A CA 1
ATOM 901 C C . GLY A 1 110 ? -15.148 36.940 47.864 1.00 46.69 110 GLY A C 1
ATOM 902 O O . GLY A 1 110 ? -15.661 36.339 48.802 1.00 46.69 110 GLY A O 1
ATOM 903 N N . TYR A 1 111 ? -14.136 36.413 47.167 1.00 40.69 111 TYR A N 1
ATOM 904 C CA . TYR A 1 111 ? -13.477 35.169 47.588 1.00 40.69 111 TYR A CA 1
ATOM 905 C C . TYR A 1 111 ? -12.068 35.454 48.110 1.00 40.69 111 TYR A C 1
ATOM 907 O O . TYR A 1 111 ? -11.125 35.602 47.334 1.00 40.69 111 TYR A O 1
ATOM 915 N N . GLU A 1 112 ? -11.922 35.523 49.435 1.00 41.59 112 GLU A N 1
ATOM 916 C CA . GLU A 1 112 ? -10.605 35.439 50.065 1.00 41.59 112 GLU A CA 1
ATOM 917 C C . GLU A 1 112 ? -10.000 34.055 49.765 1.00 41.59 112 GLU A C 1
ATOM 919 O O . GLU A 1 112 ? -10.648 33.028 50.010 1.00 41.59 112 GLU A O 1
ATOM 924 N N . PRO A 1 113 ? -8.782 33.983 49.203 1.00 42.25 113 PRO A N 1
ATOM 925 C CA . PRO A 1 113 ? -8.129 32.709 48.956 1.00 42.25 113 PRO A CA 1
ATOM 926 C C . PRO A 1 113 ? -7.776 32.054 50.296 1.00 42.25 113 PRO A C 1
ATOM 928 O O . PRO A 1 113 ? -6.970 32.580 51.061 1.00 42.25 113 PRO A O 1
ATOM 931 N N . ARG A 1 114 ? -8.363 30.883 50.580 1.00 47.28 114 ARG A N 1
ATOM 932 C CA . ARG A 1 114 ? -7.880 30.025 51.672 1.00 47.28 114 ARG A CA 1
ATOM 933 C C . ARG A 1 114 ? -6.511 29.419 51.301 1.00 47.28 114 ARG A C 1
ATOM 935 O O . ARG A 1 114 ? -6.281 29.189 50.109 1.00 47.28 114 ARG A O 1
ATOM 942 N N . PRO A 1 115 ? -5.619 29.151 52.276 1.00 42.03 115 PRO A N 1
ATOM 943 C CA . PRO A 1 115 ? -4.202 28.817 52.043 1.00 42.03 115 PRO A CA 1
ATOM 944 C C . PRO A 1 115 ? -3.909 27.501 51.293 1.00 42.03 115 PRO A C 1
ATOM 946 O O . PRO A 1 115 ? -2.755 27.184 51.031 1.00 42.03 115 PRO A O 1
ATOM 949 N N . ASP A 1 116 ? -4.924 26.725 50.940 1.00 47.00 116 ASP A N 1
ATOM 950 C CA . ASP A 1 116 ? -4.821 25.311 50.578 1.00 47.00 116 ASP A CA 1
ATOM 951 C C . ASP A 1 116 ? -5.564 24.974 49.262 1.00 47.00 116 ASP A C 1
ATOM 953 O O . ASP A 1 116 ? -6.006 23.852 49.010 1.00 47.00 116 ASP A O 1
ATOM 957 N N . GLY A 1 117 ? -5.674 25.963 48.368 1.00 42.44 117 GLY A N 1
ATOM 958 C CA . GLY A 1 117 ? -6.280 25.821 47.043 1.00 42.44 117 GLY A CA 1
ATOM 959 C C . GLY A 1 117 ? -5.338 25.231 45.988 1.00 42.44 117 GLY A C 1
ATOM 960 O O . GLY A 1 117 ? -4.469 25.920 45.452 1.00 42.44 117 GLY A O 1
ATOM 961 N N . VAL A 1 118 ? -5.560 23.969 45.608 1.00 46.34 118 VAL A N 1
ATOM 962 C CA . VAL A 1 118 ? -4.893 23.340 44.457 1.00 46.34 118 VAL A CA 1
ATOM 963 C C . VAL A 1 118 ? -5.215 24.111 43.172 1.00 46.34 118 VAL A C 1
ATOM 965 O O . VAL A 1 118 ? -6.368 24.351 42.814 1.00 46.34 118 VAL A O 1
ATOM 968 N N . CYS A 1 119 ? -4.161 24.500 42.459 1.00 43.22 119 CYS A N 1
ATOM 969 C CA . CYS A 1 119 ? -4.231 25.324 41.264 1.00 43.22 119 CYS A CA 1
ATOM 970 C C . CYS A 1 119 ? -4.954 24.592 40.113 1.00 43.22 119 CYS A C 1
ATOM 972 O O . CYS A 1 119 ? -4.552 23.490 39.736 1.00 43.22 119 CYS A O 1
ATOM 974 N N . ARG A 1 120 ? -5.944 25.241 39.474 1.00 49.62 120 ARG A N 1
ATOM 975 C CA . ARG A 1 120 ? -6.629 24.774 38.240 1.00 49.62 120 ARG A CA 1
ATOM 976 C C . ARG A 1 120 ? -5.669 24.287 37.136 1.00 49.62 120 ARG A C 1
ATOM 978 O O . ARG A 1 120 ? -6.059 23.473 36.304 1.00 49.62 120 ARG A O 1
ATOM 985 N N . HIS A 1 121 ? -4.408 24.726 37.157 1.00 49.34 121 HIS A N 1
ATOM 986 C CA . HIS A 1 121 ? -3.345 24.264 36.260 1.00 49.34 121 HIS A CA 1
ATOM 987 C C . HIS A 1 121 ? -3.081 22.745 36.332 1.00 49.34 121 HIS A C 1
ATOM 989 O O . HIS A 1 121 ? -2.759 22.159 35.302 1.00 49.34 121 HIS A O 1
ATOM 995 N N . LYS A 1 122 ? -3.269 22.083 37.490 1.00 53.62 122 LYS A N 1
ATOM 996 C CA . LYS A 1 122 ? -3.073 20.622 37.604 1.00 53.62 122 LYS A CA 1
ATOM 997 C C . LYS A 1 122 ? -4.131 19.829 36.827 1.00 53.62 122 LYS A C 1
ATOM 999 O O . LYS A 1 122 ? -3.790 18.837 36.196 1.00 53.62 122 LYS A O 1
ATOM 1004 N N . VAL A 1 123 ? -5.384 20.294 36.802 1.00 55.88 123 VAL A N 1
ATOM 1005 C CA . VAL A 1 123 ? -6.480 19.630 36.067 1.00 55.88 123 VAL A CA 1
ATOM 1006 C C . VAL A 1 123 ? -6.280 19.749 34.555 1.00 55.88 123 VAL A C 1
ATOM 1008 O O . VAL A 1 123 ? -6.455 18.772 33.833 1.00 55.88 123 VAL A O 1
ATOM 1011 N N . ALA A 1 124 ? -5.858 20.921 34.073 1.00 57.72 124 ALA A N 1
ATOM 1012 C CA . ALA A 1 124 ? -5.568 21.127 32.655 1.00 57.72 124 ALA A CA 1
ATOM 1013 C C . ALA A 1 124 ? -4.383 20.268 32.173 1.00 57.72 124 ALA A C 1
ATOM 1015 O O . ALA A 1 124 ? -4.475 19.648 31.117 1.00 57.72 124 ALA A O 1
ATOM 1016 N N . TRP A 1 125 ? -3.311 20.173 32.972 1.00 65.00 125 TRP A N 1
ATOM 1017 C CA . TRP A 1 125 ? -2.175 19.287 32.688 1.00 65.00 125 TRP A CA 1
ATOM 1018 C C . TRP A 1 125 ? -2.597 17.810 32.617 1.00 65.00 125 TRP A C 1
ATOM 1020 O O . TRP A 1 125 ? -2.176 17.084 31.723 1.00 65.00 125 TRP A O 1
ATOM 1030 N N . LEU A 1 126 ? -3.491 17.380 33.510 1.00 60.75 126 LEU A N 1
ATOM 1031 C CA . LEU A 1 126 ? -4.034 16.019 33.543 1.00 60.75 126 LEU A CA 1
ATOM 1032 C C . LEU A 1 126 ? -4.874 15.664 32.308 1.00 60.75 126 LEU A C 1
ATOM 1034 O O . LEU A 1 126 ? -4.750 14.562 31.780 1.00 60.75 126 LEU A O 1
ATOM 1038 N N . ILE A 1 127 ? -5.703 16.590 31.821 1.00 63.38 127 ILE A N 1
ATOM 1039 C CA . ILE A 1 127 ? -6.497 16.390 30.595 1.00 63.38 127 ILE A CA 1
ATOM 1040 C C . ILE A 1 127 ? -5.581 16.217 29.372 1.00 63.38 127 ILE A C 1
ATOM 1042 O O . ILE A 1 127 ? -5.869 15.397 28.496 1.00 63.38 127 ILE A O 1
ATOM 1046 N N . ASP A 1 128 ? -4.473 16.959 29.334 1.00 63.59 128 ASP A N 1
ATOM 1047 C CA . ASP A 1 128 ? -3.485 16.910 28.254 1.00 63.59 128 ASP A CA 1
ATOM 1048 C C . ASP A 1 128 ? -2.690 15.589 28.265 1.00 63.59 128 ASP A C 1
ATOM 1050 O O . ASP A 1 128 ? -2.584 14.918 27.239 1.00 63.59 128 ASP A O 1
ATOM 1054 N N . GLN A 1 129 ? -2.228 15.137 29.440 1.00 63.47 129 GLN A N 1
ATOM 1055 C CA . GLN A 1 129 ? -1.504 13.863 29.586 1.00 63.47 129 GLN A CA 1
ATOM 1056 C C . GLN A 1 129 ? -2.370 12.629 29.289 1.00 63.47 129 GLN A C 1
ATOM 1058 O O . GLN A 1 129 ? -1.870 11.625 28.787 1.00 63.47 129 GLN A O 1
ATOM 1063 N N . LEU A 1 130 ? -3.676 12.691 29.566 1.00 63.16 130 LEU A N 1
ATOM 1064 C CA . LEU A 1 130 ? -4.606 11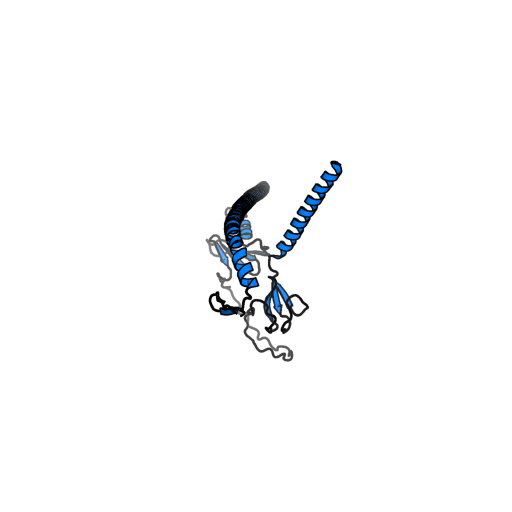.571 29.360 1.00 63.16 130 LEU A CA 1
ATOM 1065 C C . LEU A 1 130 ? -5.233 11.538 27.955 1.00 63.16 130 LEU A C 1
ATOM 1067 O O . LEU A 1 130 ? -6.210 10.821 27.728 1.00 63.16 130 LEU A O 1
ATOM 1071 N N . GLY A 1 131 ? -4.678 12.293 27.001 1.00 60.72 131 GLY A N 1
ATOM 1072 C CA . GLY A 1 131 ? -5.038 12.195 25.586 1.00 60.72 131 GLY A CA 1
ATOM 1073 C C . GLY A 1 131 ? -6.398 12.799 25.229 1.00 60.72 131 GLY A C 1
ATOM 1074 O O . GLY A 1 131 ? -7.055 12.316 24.309 1.00 60.72 131 GLY A O 1
ATOM 1075 N N . GLY A 1 132 ? -6.848 13.834 25.949 1.00 56.28 132 GLY A N 1
ATOM 1076 C CA . GLY A 1 132 ? -8.065 14.576 25.596 1.00 56.28 132 GLY A CA 1
ATOM 1077 C C . GLY A 1 132 ? -9.379 13.808 25.797 1.00 56.28 132 GLY A C 1
ATOM 1078 O O . GLY A 1 132 ? -10.416 14.212 25.267 1.00 56.28 132 GLY A O 1
ATOM 1079 N N . GLY A 1 133 ? -9.361 12.708 26.555 1.00 58.47 133 GLY A N 1
ATOM 1080 C CA . GLY A 1 133 ? -10.577 11.999 26.952 1.00 58.47 133 GLY A CA 1
ATOM 1081 C C . GLY A 1 133 ? -11.504 12.888 27.789 1.00 58.47 133 GLY A C 1
ATOM 1082 O O . GLY A 1 133 ? -11.050 13.680 28.617 1.00 58.47 133 GLY A O 1
ATOM 1083 N N . LYS A 1 134 ? -12.824 12.759 27.592 1.00 56.25 134 LYS A N 1
ATOM 1084 C CA . LYS A 1 134 ? -13.822 13.434 28.436 1.00 56.25 134 LYS A CA 1
ATOM 1085 C C . LYS A 1 134 ? -13.673 12.936 29.875 1.00 56.25 134 LYS A C 1
ATOM 1087 O O . LYS A 1 134 ? -13.993 11.787 30.166 1.00 56.25 134 LYS A O 1
ATOM 1092 N N . MET A 1 135 ? -13.221 13.810 30.771 1.00 58.62 135 MET A N 1
ATOM 1093 C CA . MET A 1 135 ? -13.276 13.575 32.212 1.00 58.62 135 MET A CA 1
ATOM 1094 C C . MET A 1 135 ? -14.748 13.433 32.619 1.00 58.62 135 MET A C 1
ATOM 1096 O O . MET A 1 135 ? -15.530 14.367 32.450 1.00 58.62 135 MET A O 1
ATOM 1100 N N . VAL A 1 136 ? -15.137 12.247 33.093 1.00 56.66 136 VAL A N 1
ATOM 1101 C CA . VAL A 1 136 ? -16.555 11.917 33.326 1.00 56.66 136 VAL A CA 1
ATOM 1102 C C . VAL A 1 136 ? -17.040 12.467 34.667 1.00 56.66 136 VAL A C 1
ATOM 1104 O O . VAL A 1 136 ? -18.160 12.957 34.773 1.00 56.66 136 VAL A O 1
ATOM 1107 N N . SER A 1 137 ? -16.191 12.405 35.691 1.00 62.12 137 SER A N 1
ATOM 1108 C CA . SER A 1 137 ? -16.491 12.876 37.044 1.00 62.12 137 SER A CA 1
ATOM 1109 C C . SER A 1 137 ? -15.217 12.889 37.886 1.00 62.12 137 SER A C 1
ATOM 1111 O O . SER A 1 137 ? -14.348 12.037 37.679 1.00 62.12 137 SER A O 1
ATOM 1113 N N . GLY A 1 138 ? -15.128 13.814 38.843 1.00 67.75 138 GLY A N 1
ATOM 1114 C CA . GLY A 1 138 ? -14.084 13.832 39.865 1.00 67.75 138 GLY A CA 1
ATOM 1115 C C . GLY A 1 138 ? -14.691 13.853 41.267 1.00 67.75 138 GLY A C 1
ATOM 1116 O O . GLY A 1 138 ? -15.603 14.642 41.505 1.00 67.75 138 GLY A O 1
ATOM 1117 N N . PHE A 1 139 ? -14.194 13.017 42.180 1.00 69.00 139 PHE A N 1
ATOM 1118 C CA . PHE A 1 139 ? -14.569 13.036 43.597 1.00 69.00 139 PHE A CA 1
ATOM 1119 C C . PHE A 1 139 ? -13.355 13.390 44.449 1.00 69.00 139 PHE A C 1
ATOM 1121 O O . PHE A 1 139 ? -12.257 12.879 44.230 1.00 69.00 139 PHE A O 1
ATOM 1128 N N . ARG A 1 140 ? -13.560 14.284 45.417 1.00 71.56 140 ARG A N 1
ATOM 1129 C CA . ARG A 1 140 ? -12.566 14.597 46.440 1.00 71.56 140 ARG A CA 1
ATOM 1130 C C . ARG A 1 140 ? -12.796 13.659 47.619 1.00 71.56 140 ARG A C 1
ATOM 1132 O O . ARG A 1 140 ? -13.883 13.664 48.191 1.00 71.56 140 ARG A O 1
ATOM 1139 N N . HIS A 1 141 ? -11.777 12.888 47.970 1.00 70.25 141 HIS A N 1
ATOM 1140 C CA . HIS A 1 141 ? -11.760 12.068 49.174 1.00 70.25 141 HIS A CA 1
ATOM 1141 C C . HIS A 1 141 ? -10.934 12.792 50.231 1.00 70.25 141 HIS A C 1
ATOM 1143 O O . HIS A 1 141 ? -9.711 12.891 50.108 1.00 70.25 141 HIS A O 1
ATOM 1149 N N . ASP A 1 142 ? -11.603 13.333 51.248 1.00 68.12 142 ASP A N 1
ATOM 1150 C CA . ASP A 1 142 ? -10.915 13.877 52.416 1.00 68.12 142 ASP A CA 1
ATOM 1151 C C . ASP A 1 142 ? -10.403 12.709 53.268 1.00 68.12 142 ASP A C 1
ATOM 1153 O O . ASP A 1 142 ? -11.164 11.821 53.656 1.00 68.12 142 ASP A O 1
ATOM 1157 N N . ARG A 1 143 ? -9.093 12.685 53.530 1.00 64.69 143 ARG A N 1
ATOM 1158 C CA . ARG A 1 143 ? -8.495 11.709 54.442 1.00 64.69 143 ARG A CA 1
ATOM 1159 C C . ARG A 1 143 ? -8.723 12.174 55.877 1.00 64.69 143 ARG A C 1
ATOM 1161 O O . ARG A 1 143 ? -8.547 13.347 56.191 1.00 64.69 143 ARG A O 1
ATOM 1168 N N . SER A 1 144 ? -9.121 11.248 56.744 1.00 59.38 144 SER A N 1
ATOM 1169 C CA . SER A 1 144 ? -9.375 11.517 58.165 1.00 59.38 144 SER A CA 1
ATOM 1170 C C . SER A 1 144 ? -8.097 11.706 58.987 1.00 59.38 144 SER A C 1
ATOM 1172 O O . SER A 1 144 ? -8.166 12.145 60.132 1.00 59.38 144 SER A O 1
ATOM 1174 N N . GLU A 1 145 ? -6.936 11.355 58.431 1.00 65.38 145 GLU A N 1
ATOM 1175 C CA . GLU A 1 145 ? -5.653 11.419 59.124 1.00 65.38 145 GLU A CA 1
ATOM 1176 C C . GLU A 1 145 ? -5.034 12.829 59.039 1.00 65.38 145 GLU A C 1
ATOM 1178 O O . GLU A 1 145 ? -4.858 13.360 57.935 1.00 65.38 145 GLU A O 1
ATOM 1183 N N . PRO A 1 146 ? -4.670 13.451 60.179 1.00 58.28 146 PRO A N 1
ATOM 1184 C CA . PRO A 1 146 ? -3.995 14.745 60.194 1.00 58.28 146 PRO A CA 1
ATOM 1185 C C . PRO A 1 146 ? -2.670 14.686 59.424 1.00 58.28 146 PRO A C 1
ATOM 1187 O O . PRO A 1 146 ? -1.808 13.868 59.731 1.00 58.28 146 PRO A O 1
ATOM 1190 N N . GLY A 1 147 ? -2.496 15.578 58.447 1.00 66.94 147 GLY A N 1
ATOM 1191 C CA . GLY A 1 147 ? -1.271 15.682 57.643 1.00 66.94 147 GLY A CA 1
ATOM 1192 C C . GLY A 1 147 ? -1.338 15.025 56.262 1.00 66.94 147 GLY A C 1
ATOM 1193 O O . GLY A 1 147 ? -0.425 15.230 55.469 1.00 66.94 147 GLY A O 1
ATOM 1194 N N . PHE A 1 148 ? -2.419 14.313 55.931 1.00 58.50 148 PHE A N 1
ATOM 1195 C CA . PHE A 1 148 ? -2.633 13.802 54.579 1.00 58.50 148 PHE A CA 1
ATOM 1196 C C . PHE A 1 148 ? -3.585 14.696 53.784 1.00 58.50 148 PHE A C 1
ATOM 1198 O O . PHE A 1 148 ? -4.652 15.090 54.256 1.00 58.50 148 PHE A O 1
ATOM 1205 N N . HIS A 1 149 ? -3.199 15.017 52.551 1.00 61.34 149 HIS A N 1
ATOM 1206 C CA . HIS A 1 149 ? -4.009 15.837 51.662 1.00 61.34 149 HIS A CA 1
ATOM 1207 C C . HIS A 1 149 ? -5.142 15.028 51.016 1.00 61.34 149 HIS A C 1
ATOM 1209 O O . HIS A 1 149 ? -5.121 13.797 50.960 1.00 61.34 149 HIS A O 1
ATOM 1215 N N . ALA A 1 150 ? -6.171 15.743 50.558 1.00 62.94 150 ALA A N 1
ATOM 1216 C CA . ALA A 1 150 ? -7.306 15.136 49.882 1.00 62.94 150 ALA A CA 1
ATOM 1217 C C . ALA A 1 150 ? -6.869 14.506 48.551 1.00 62.94 150 ALA A C 1
ATOM 1219 O O . ALA A 1 150 ? -6.230 15.166 47.727 1.00 62.94 150 ALA A O 1
ATOM 1220 N N . ALA A 1 151 ? -7.254 13.250 48.335 1.00 72.81 151 ALA A N 1
ATOM 1221 C CA . ALA A 1 151 ? -7.001 12.544 47.087 1.00 72.81 151 ALA A CA 1
ATOM 1222 C C . ALA A 1 151 ? -8.142 12.811 46.096 1.00 72.81 151 ALA A C 1
ATOM 1224 O O . ALA A 1 151 ? -9.317 12.857 46.474 1.00 72.81 151 ALA A O 1
ATOM 1225 N N . PHE A 1 152 ? -7.808 12.980 44.818 1.00 75.44 152 PHE A N 1
ATOM 1226 C CA . PHE A 1 152 ? -8.790 13.185 43.755 1.00 75.44 152 PHE A CA 1
ATOM 1227 C C . PHE A 1 152 ? -8.951 11.907 42.944 1.00 75.44 152 PHE A C 1
ATOM 1229 O O . PHE A 1 152 ? -8.016 11.485 42.268 1.00 75.44 152 PHE A O 1
ATOM 1236 N N . GLU A 1 153 ? -10.144 11.319 42.977 1.00 74.62 153 GLU A N 1
ATOM 1237 C CA . GLU A 1 153 ? -10.527 10.219 42.093 1.00 74.62 153 GLU A CA 1
ATOM 1238 C C . GLU A 1 153 ? -11.093 10.797 40.795 1.00 74.62 153 GLU A C 1
ATOM 1240 O O . GLU A 1 153 ? -12.004 11.624 40.841 1.00 74.62 153 GLU A O 1
ATOM 1245 N N . PHE A 1 154 ? -10.604 10.357 39.638 1.00 77.94 154 PHE A N 1
ATOM 1246 C CA . PHE A 1 154 ? -11.163 10.720 38.335 1.00 77.94 154 PHE A CA 1
ATOM 1247 C C . PHE A 1 154 ? -11.312 9.500 37.430 1.00 77.94 154 PHE A C 1
ATOM 1249 O O . PHE A 1 154 ? -10.515 8.563 37.469 1.00 77.94 154 PHE A O 1
ATOM 1256 N N . ARG A 1 155 ? -12.359 9.520 36.595 1.00 69.25 155 ARG A N 1
ATOM 1257 C CA . ARG A 1 155 ? -12.669 8.443 35.644 1.00 69.25 155 ARG A CA 1
ATOM 1258 C C . ARG A 1 155 ? -12.524 8.908 34.204 1.00 69.25 155 ARG A C 1
ATOM 1260 O O . ARG A 1 155 ? -13.108 9.922 33.814 1.00 69.25 155 ARG A O 1
ATOM 1267 N N . SER A 1 156 ? -11.783 8.136 33.414 1.00 74.94 156 SER A N 1
ATOM 1268 C CA . SER A 1 156 ? -11.595 8.353 31.977 1.00 74.94 156 SER A CA 1
ATOM 1269 C C . SER A 1 156 ? -11.464 7.012 31.260 1.00 74.94 156 SER A C 1
ATOM 1271 O O . SER A 1 156 ? -10.733 6.136 31.716 1.00 74.94 156 SER A O 1
ATOM 1273 N N . ASN A 1 157 ? -12.184 6.834 30.148 1.00 75.31 157 ASN A N 1
ATOM 1274 C CA . ASN A 1 157 ? -12.130 5.630 29.304 1.00 75.31 157 ASN A CA 1
ATOM 1275 C C . ASN A 1 157 ? -12.292 4.301 30.074 1.00 75.31 157 ASN A C 1
ATOM 1277 O O . ASN A 1 157 ? -11.592 3.329 29.805 1.00 75.31 157 ASN A O 1
ATOM 1281 N N . GLY A 1 158 ? -13.189 4.267 31.064 1.00 77.31 158 GLY A N 1
ATOM 1282 C CA . GLY A 1 158 ? -13.438 3.076 31.888 1.00 77.31 158 GLY A CA 1
ATOM 1283 C C . GLY A 1 158 ? -12.379 2.793 32.959 1.00 77.31 158 GLY A C 1
ATOM 1284 O O . GLY A 1 158 ? -12.538 1.836 33.707 1.00 77.31 158 GLY A O 1
ATOM 1285 N N . LYS A 1 159 ? -11.339 3.627 33.076 1.00 74.00 159 LYS A N 1
ATOM 1286 C CA . LYS A 1 159 ? -10.304 3.522 34.108 1.00 74.00 159 LYS A CA 1
ATOM 1287 C C . LYS A 1 159 ? -10.500 4.574 35.190 1.00 74.00 159 LYS A C 1
ATOM 1289 O O . LYS A 1 159 ? -10.924 5.698 34.907 1.00 74.00 159 LYS A O 1
ATOM 1294 N N . THR A 1 160 ? -10.175 4.194 36.421 1.00 76.62 160 THR A N 1
ATOM 1295 C CA . THR A 1 160 ? -10.192 5.083 37.585 1.00 76.62 160 THR A CA 1
ATOM 1296 C C . THR A 1 160 ? -8.759 5.400 37.979 1.00 76.62 160 THR A C 1
ATOM 1298 O O . THR A 1 160 ? -7.914 4.510 38.063 1.00 76.62 160 THR A O 1
ATOM 1301 N N . PHE A 1 161 ? -8.489 6.672 38.213 1.00 77.69 161 PHE A N 1
ATOM 1302 C CA . PHE A 1 161 ? -7.185 7.185 38.595 1.00 77.69 161 PHE A CA 1
ATOM 1303 C C . PHE A 1 161 ? -7.324 7.960 39.894 1.00 77.69 161 PHE A C 1
ATOM 1305 O O . PHE A 1 161 ? -8.353 8.602 40.125 1.00 77.69 161 PHE A O 1
ATOM 1312 N N . VAL A 1 162 ? -6.278 7.929 40.712 1.00 76.19 162 VAL A N 1
ATOM 1313 C CA . VAL A 1 162 ? -6.205 8.720 41.935 1.00 76.19 162 VAL A CA 1
ATOM 1314 C C . VAL A 1 162 ? -4.964 9.594 41.894 1.00 76.19 162 VAL A C 1
ATOM 1316 O O . VAL A 1 162 ? -3.854 9.097 41.724 1.00 76.19 162 VAL A O 1
ATOM 1319 N N . ALA A 1 163 ? -5.152 10.902 42.046 1.00 76.56 163 ALA A N 1
ATOM 1320 C CA . ALA A 1 163 ? -4.056 11.849 42.207 1.00 76.56 163 ALA A CA 1
ATOM 1321 C C . ALA A 1 163 ? -3.977 12.327 43.657 1.00 76.56 163 ALA A C 1
ATOM 1323 O O . ALA A 1 163 ? -4.974 12.794 44.214 1.00 76.56 163 ALA A O 1
ATOM 1324 N N . ASP A 1 164 ? -2.779 12.252 44.223 1.00 77.69 164 ASP A N 1
ATOM 1325 C CA . ASP A 1 164 ? -2.402 12.912 45.475 1.00 77.69 164 ASP A CA 1
ATOM 1326 C C . ASP A 1 164 ? -1.378 14.028 45.165 1.00 77.69 164 ASP A C 1
ATOM 1328 O O . ASP A 1 164 ? -1.008 14.246 44.003 1.00 77.69 164 ASP A O 1
ATOM 1332 N N . GLN A 1 165 ? -0.910 14.773 46.169 1.00 67.19 165 GLN A N 1
ATOM 1333 C CA . GLN A 1 165 ? 0.159 15.758 45.982 1.00 67.19 165 GLN A CA 1
ATOM 1334 C C . GLN A 1 165 ? 1.431 15.139 45.385 1.00 67.19 165 GLN A C 1
ATOM 1336 O O . GLN A 1 165 ? 2.069 15.801 44.561 1.00 67.19 165 GLN A O 1
ATOM 1341 N N . ASP A 1 166 ? 1.714 13.879 45.722 1.00 67.19 166 ASP A N 1
ATOM 1342 C CA . ASP A 1 166 ? 2.950 13.169 45.378 1.00 67.19 166 ASP A CA 1
ATOM 1343 C C . ASP A 1 166 ? 2.935 12.480 44.001 1.00 67.19 166 ASP A C 1
ATOM 1345 O O . ASP A 1 166 ? 3.969 11.997 43.544 1.00 67.19 166 ASP A O 1
ATOM 1349 N N . GLY A 1 167 ? 1.792 12.431 43.302 1.00 68.12 167 GLY A N 1
ATOM 1350 C CA . GLY A 1 167 ? 1.716 11.806 41.977 1.00 68.12 167 GLY A CA 1
ATOM 1351 C C . GLY A 1 167 ? 0.331 11.302 41.571 1.00 68.12 167 GLY A C 1
ATOM 1352 O O . GLY A 1 167 ? -0.649 11.449 42.302 1.00 68.12 167 GLY A O 1
ATOM 1353 N N . ILE A 1 168 ? 0.260 10.715 40.372 1.00 69.19 168 ILE A N 1
ATOM 1354 C CA . ILE A 1 168 ? -0.936 10.061 39.822 1.00 69.19 168 ILE A CA 1
ATOM 1355 C C . ILE A 1 168 ? -0.718 8.552 39.835 1.00 69.19 168 ILE A C 1
ATOM 1357 O O . ILE A 1 168 ? 0.273 8.067 39.296 1.00 69.19 168 ILE A O 1
ATOM 1361 N N . TRP A 1 169 ? -1.692 7.828 40.371 1.00 71.69 169 TRP A N 1
ATOM 1362 C CA . TRP A 1 169 ? -1.709 6.374 40.459 1.00 71.69 169 TRP A CA 1
ATOM 1363 C C . TRP A 1 169 ? -2.926 5.826 39.707 1.00 71.69 169 TRP A C 1
ATOM 1365 O O . TRP A 1 169 ? -3.992 6.454 39.680 1.00 71.69 169 TRP A O 1
ATOM 1375 N N . LEU A 1 170 ? -2.796 4.644 39.102 1.00 53.56 170 LEU A N 1
ATOM 1376 C CA . LEU A 1 170 ? -3.964 3.880 38.663 1.00 53.56 170 LEU A CA 1
ATOM 1377 C C . LEU A 1 170 ? -4.651 3.319 39.909 1.00 53.56 170 LEU A C 1
ATOM 1379 O O . LEU A 1 170 ? -3.990 2.778 40.790 1.00 53.56 170 LEU A O 1
ATOM 1383 N N . ALA A 1 171 ? -5.977 3.427 39.996 1.00 59.84 171 ALA A N 1
ATOM 1384 C CA . ALA A 1 171 ? -6.708 2.903 41.152 1.00 59.84 171 ALA A CA 1
ATOM 1385 C C . ALA A 1 171 ? -6.583 1.371 41.287 1.00 59.84 171 ALA A C 1
ATOM 1387 O O . ALA A 1 171 ? -6.775 0.836 42.373 1.00 59.84 171 ALA A O 1
ATOM 1388 N N . GLU A 1 172 ? -6.238 0.671 40.202 1.00 55.16 172 GLU A N 1
ATOM 1389 C CA . GLU A 1 172 ? -5.908 -0.761 40.221 1.00 55.16 172 GLU A CA 1
ATOM 1390 C C . GLU A 1 172 ? -4.597 -1.047 40.976 1.00 55.16 172 GLU A C 1
ATOM 1392 O O . GLU A 1 172 ? -4.490 -2.084 41.626 1.00 55.16 172 GLU A O 1
ATOM 1397 N N . ASP A 1 173 ? -3.649 -0.103 40.971 1.00 51.09 173 ASP A N 1
ATOM 1398 C CA . ASP A 1 173 ? -2.352 -0.220 41.654 1.00 51.09 173 ASP A CA 1
ATOM 1399 C C . ASP A 1 173 ? -2.422 0.204 43.134 1.00 51.09 173 ASP A C 1
ATOM 1401 O O . ASP A 1 173 ? -1.490 -0.040 43.900 1.00 51.09 173 ASP A O 1
ATOM 1405 N N . PHE A 1 174 ? -3.527 0.831 43.555 1.00 52.16 174 PHE A N 1
ATOM 1406 C CA . PHE A 1 174 ? -3.744 1.314 44.920 1.00 52.16 174 PHE A CA 1
ATOM 1407 C C . PHE A 1 174 ? -5.092 0.803 45.456 1.00 52.16 174 PHE A C 1
ATOM 1409 O O . PHE A 1 174 ? -6.111 1.495 45.361 1.00 52.16 174 PHE A O 1
ATOM 1416 N N . PRO A 1 175 ? -5.143 -0.419 46.021 1.00 47.84 175 PRO A N 1
ATOM 1417 C CA . PRO A 1 175 ? -6.386 -0.972 46.526 1.00 47.84 175 PRO A CA 1
ATOM 1418 C C . PRO A 1 175 ? -6.812 -0.205 47.779 1.00 47.84 175 PRO A C 1
ATOM 1420 O O . PRO A 1 175 ? -6.264 -0.392 48.865 1.00 47.84 175 PRO A O 1
ATOM 1423 N N . PHE A 1 176 ? -7.832 0.641 47.656 1.00 48.31 176 PHE A N 1
ATOM 1424 C CA . PHE A 1 176 ? -8.549 1.135 48.826 1.00 48.31 176 PHE A CA 1
ATOM 1425 C C . PHE A 1 176 ? -9.252 -0.053 49.485 1.00 48.31 176 PHE A C 1
ATOM 1427 O O . PHE A 1 176 ? -10.308 -0.504 49.035 1.00 48.31 176 PHE A O 1
ATOM 1434 N N . ALA A 1 177 ? -8.662 -0.583 50.556 1.00 39.09 177 ALA A N 1
ATOM 1435 C CA . ALA A 1 177 ? -9.361 -1.486 51.450 1.00 39.09 177 ALA A CA 1
ATOM 1436 C C . ALA A 1 177 ? -10.554 -0.726 52.047 1.00 39.09 177 ALA A C 1
ATOM 1438 O O . ALA A 1 177 ? -10.401 0.176 52.867 1.00 39.09 177 ALA A O 1
ATOM 1439 N N . LYS A 1 178 ? -11.760 -1.082 51.602 1.00 39.44 178 LYS A N 1
ATOM 1440 C CA . LYS A 1 178 ? -13.016 -0.640 52.207 1.00 39.44 178 LYS A CA 1
ATOM 1441 C C . LYS A 1 178 ? -13.101 -1.224 53.624 1.00 39.44 178 LYS A C 1
ATOM 1443 O O . LYS A 1 178 ? -13.503 -2.370 53.805 1.00 39.44 178 LYS A O 1
ATOM 1448 N N . VAL A 1 179 ? -12.721 -0.437 54.619 1.00 38.28 179 VAL A N 1
ATOM 1449 C CA . VAL A 1 179 ? -13.112 -0.603 56.025 1.00 38.28 179 VAL A CA 1
ATOM 1450 C C . VAL A 1 179 ? -14.259 0.409 56.184 1.00 38.28 179 VAL A C 1
ATOM 1452 O O . VAL A 1 179 ? -14.064 1.580 55.902 1.00 38.28 179 VAL A O 1
ATOM 1455 N N . GLU A 1 180 ? -15.528 0.044 56.368 1.00 39.25 180 GLU A N 1
ATOM 1456 C CA . GLU A 1 180 ? -16.085 -0.747 57.463 1.00 39.25 180 GLU A CA 1
ATOM 1457 C C . GLU A 1 180 ? -17.364 -1.519 57.062 1.00 39.25 180 GLU A C 1
ATOM 1459 O O . GLU A 1 180 ? -18.239 -1.022 56.355 1.00 39.25 180 GLU A O 1
ATOM 1464 N N . GLY A 1 181 ? -17.503 -2.729 57.616 1.00 41.59 181 GLY A N 1
ATOM 1465 C CA . GLY A 1 181 ? -18.722 -3.131 58.325 1.00 41.59 181 GLY A CA 1
ATOM 1466 C C . GLY A 1 181 ? -20.023 -3.331 57.540 1.00 41.59 181 GLY A C 1
ATOM 1467 O O . GLY A 1 181 ? -20.966 -2.567 57.715 1.00 41.59 181 GLY A O 1
ATOM 1468 N N . LYS A 1 182 ? -20.131 -4.443 56.797 1.00 32.06 182 LYS A N 1
ATOM 1469 C CA . LYS A 1 182 ? -21.267 -5.401 56.839 1.00 32.06 182 LYS A CA 1
ATOM 1470 C C . LYS A 1 182 ? -21.047 -6.506 55.804 1.00 32.06 182 LYS A C 1
ATOM 1472 O O . LYS A 1 182 ? -20.986 -6.251 54.606 1.00 32.06 182 LYS A O 1
ATOM 1477 N N . HIS A 1 183 ? -20.951 -7.747 56.282 1.00 34.75 183 HIS A N 1
ATOM 1478 C CA . HIS A 1 183 ? -21.011 -8.950 55.455 1.00 34.75 183 HIS A CA 1
ATOM 1479 C C . HIS A 1 183 ? -22.272 -8.934 54.581 1.00 34.75 183 HIS A C 1
ATOM 1481 O O . HIS A 1 183 ? -23.380 -9.173 55.065 1.00 34.75 183 HIS A O 1
ATOM 1487 N N . LEU A 1 184 ? -22.102 -8.701 53.280 1.00 31.84 184 LEU A N 1
ATOM 1488 C CA . LEU A 1 184 ? -23.096 -9.101 52.297 1.00 31.84 184 LEU A CA 1
ATOM 1489 C C . LEU A 1 184 ? -23.004 -10.620 52.160 1.00 31.84 184 LEU A C 1
ATOM 1491 O O . LEU A 1 184 ? -22.034 -11.156 51.630 1.00 31.84 184 LEU A O 1
ATOM 1495 N N . ARG A 1 185 ? -24.026 -11.311 52.675 1.00 34.03 185 ARG A N 1
ATOM 1496 C CA . ARG A 1 185 ? -24.294 -12.710 52.343 1.00 34.03 185 ARG A CA 1
ATOM 1497 C C . ARG A 1 185 ? -24.378 -12.821 50.824 1.00 34.03 185 ARG A C 1
ATOM 1499 O O . ARG A 1 185 ? -25.251 -12.211 50.207 1.00 34.03 185 ARG A O 1
ATOM 1506 N N . THR A 1 186 ? -23.492 -13.610 50.235 1.00 31.28 186 THR A N 1
ATOM 1507 C CA . THR A 1 186 ? -23.608 -14.046 48.849 1.00 31.28 186 THR A CA 1
ATOM 1508 C C . THR A 1 186 ? -24.880 -14.880 48.719 1.00 31.28 186 THR A C 1
ATOM 1510 O O . THR A 1 186 ? -25.016 -15.969 49.276 1.00 31.28 186 THR A O 1
ATOM 1513 N N . ARG A 1 187 ? -25.871 -14.319 48.026 1.00 31.42 187 ARG A N 1
ATOM 1514 C CA . ARG A 1 187 ? -27.080 -15.031 47.623 1.00 31.42 187 ARG A CA 1
ATOM 1515 C C . ARG A 1 187 ? -26.678 -15.957 46.472 1.00 31.42 187 ARG A C 1
ATOM 1517 O O . ARG A 1 187 ? -26.166 -15.475 45.465 1.00 31.42 187 ARG A O 1
ATOM 1524 N N . LYS A 1 188 ? -26.863 -17.270 46.643 1.00 40.38 188 LYS A N 1
ATOM 1525 C CA . LYS A 1 188 ? -26.786 -18.239 45.540 1.00 40.38 188 LYS A CA 1
ATOM 1526 C C . LYS A 1 188 ? -27.770 -17.806 44.439 1.00 40.38 188 LYS A C 1
ATOM 1528 O O . LYS A 1 188 ? -28.906 -17.478 44.786 1.00 40.38 188 LYS A O 1
ATOM 1533 N N . PRO A 1 189 ? -27.372 -17.773 43.158 1.00 39.34 189 PRO A N 1
ATOM 1534 C CA . PRO A 1 189 ? -28.326 -17.645 42.071 1.00 39.34 189 PRO A CA 1
ATOM 1535 C C . PRO A 1 189 ? -29.023 -18.996 41.868 1.00 39.34 189 PRO A C 1
ATOM 1537 O O . PRO A 1 189 ? -28.383 -19.986 41.516 1.00 39.34 189 PRO A O 1
ATOM 1540 N N . ASP A 1 190 ? -30.326 -19.026 42.136 1.00 44.72 190 ASP A N 1
ATOM 1541 C CA . ASP A 1 190 ? -31.210 -20.134 41.784 1.00 44.72 190 ASP A CA 1
ATOM 1542 C C . ASP A 1 190 ? -31.620 -20.036 40.299 1.00 44.72 190 ASP A C 1
ATOM 1544 O O . ASP A 1 190 ? -32.005 -18.970 39.819 1.00 44.72 190 ASP A O 1
ATOM 1548 N N . SER A 1 191 ? -31.532 -21.184 39.617 1.00 48.47 191 SER A N 1
ATOM 1549 C CA . SER A 1 191 ? -32.089 -21.574 38.306 1.00 48.47 191 SER A CA 1
ATOM 1550 C C . SER A 1 191 ? -31.949 -20.617 37.111 1.00 48.47 191 SER A C 1
ATOM 1552 O O . SER A 1 191 ? -32.745 -19.704 36.895 1.00 48.47 191 SER A O 1
ATOM 1554 N N . GLU A 1 192 ? -30.987 -20.967 36.261 1.00 42.16 192 GLU A N 1
ATOM 1555 C CA . GLU A 1 192 ? -30.837 -20.578 34.858 1.00 42.16 192 GLU A CA 1
ATOM 1556 C C . GLU A 1 192 ? -32.002 -21.121 33.992 1.00 42.16 192 GLU A C 1
ATOM 1558 O O . GLU A 1 192 ? -32.406 -22.275 34.173 1.00 42.16 192 GLU A O 1
ATOM 1563 N N . PRO A 1 193 ? -32.571 -20.329 33.062 1.00 47.94 193 PRO A N 1
ATOM 1564 C CA . PRO A 1 193 ? -33.540 -20.823 32.090 1.00 47.94 193 PRO A CA 1
ATOM 1565 C C . PRO A 1 193 ? -32.859 -21.639 30.980 1.00 47.94 193 PRO A C 1
ATOM 1567 O O . PRO A 1 193 ? -31.899 -21.201 30.349 1.00 47.94 193 PRO A O 1
ATOM 1570 N N . ASP A 1 194 ? -33.422 -22.820 30.732 1.00 49.97 194 ASP A N 1
ATOM 1571 C CA . ASP A 1 194 ? -33.056 -23.806 29.713 1.00 49.97 194 ASP A CA 1
ATOM 1572 C C . ASP A 1 194 ? -33.150 -23.228 28.284 1.00 49.97 194 ASP A C 1
ATOM 1574 O O . ASP A 1 194 ? -34.208 -23.226 27.647 1.00 49.97 194 ASP A O 1
ATOM 1578 N N . ILE A 1 195 ? -32.024 -22.718 27.773 1.00 43.84 195 ILE A N 1
ATOM 1579 C CA . ILE A 1 195 ? -31.819 -22.428 26.351 1.00 43.84 195 ILE A CA 1
ATOM 1580 C C . ILE A 1 195 ? -31.073 -23.618 25.755 1.00 43.84 195 ILE A C 1
ATOM 1582 O O . ILE A 1 195 ? -29.873 -23.813 25.942 1.00 43.84 195 ILE A O 1
ATOM 1586 N N . ARG A 1 196 ? -31.825 -24.426 25.016 1.00 39.81 196 ARG A N 1
ATOM 1587 C CA . ARG A 1 196 ? -31.369 -25.620 24.306 1.00 39.81 196 ARG A CA 1
ATOM 1588 C C . ARG A 1 196 ? -30.088 -25.364 23.499 1.00 39.81 196 ARG A C 1
ATOM 1590 O O . ARG A 1 196 ? -30.115 -24.708 22.462 1.00 39.81 196 ARG A O 1
ATOM 1597 N N . LYS A 1 197 ? -28.995 -25.951 23.994 1.00 43.75 197 LYS A N 1
ATOM 1598 C CA . LYS A 1 197 ? -27.863 -26.571 23.283 1.00 43.75 197 LYS A CA 1
ATOM 1599 C C . LYS A 1 197 ? -27.697 -26.163 21.810 1.00 43.75 197 LYS A C 1
ATOM 1601 O O . LYS A 1 197 ? -28.157 -26.857 20.906 1.00 43.75 197 LYS A O 1
ATOM 1606 N N . ARG A 1 198 ? -26.923 -25.102 21.574 1.00 41.31 198 ARG A N 1
ATOM 1607 C CA . ARG A 1 198 ? -25.977 -25.085 20.452 1.00 41.31 198 ARG A CA 1
ATOM 1608 C C . ARG A 1 198 ? -24.631 -25.504 21.024 1.00 41.31 198 ARG A C 1
ATOM 1610 O O . ARG A 1 198 ? -24.047 -24.784 21.824 1.00 41.31 198 ARG A O 1
ATOM 1617 N N . GLU A 1 199 ? -24.203 -26.708 20.673 1.00 46.72 199 GLU A N 1
ATOM 1618 C CA . GLU A 1 199 ? -22.865 -27.205 20.968 1.00 46.72 199 GLU A CA 1
ATOM 1619 C C . GLU A 1 199 ? -21.847 -26.340 20.219 1.00 46.72 199 GLU A C 1
ATOM 1621 O O . GLU A 1 199 ? -21.663 -26.465 19.013 1.00 46.72 199 GLU A O 1
ATOM 1626 N N . THR A 1 200 ? -21.213 -25.430 20.948 1.00 44.69 200 THR A N 1
ATOM 1627 C CA . THR A 1 200 ? -19.893 -24.900 20.615 1.00 44.69 200 THR A CA 1
ATOM 1628 C C . THR A 1 200 ? -18.993 -25.194 21.806 1.00 44.69 200 THR A C 1
ATOM 1630 O O . THR A 1 200 ? -18.902 -24.411 22.749 1.00 44.69 200 THR A O 1
ATOM 1633 N N . THR A 1 201 ? -18.366 -26.367 21.783 1.00 49.91 201 THR A N 1
ATOM 1634 C CA . THR A 1 201 ? -16.962 -26.508 22.188 1.00 49.91 201 THR A CA 1
ATOM 1635 C C . THR A 1 201 ? -16.211 -25.429 21.387 1.00 49.91 201 THR A C 1
ATOM 1637 O O . THR A 1 201 ? -16.368 -25.373 20.174 1.00 49.91 201 THR A O 1
ATOM 1640 N N . ASP A 1 202 ? -15.594 -24.399 21.971 1.00 50.94 202 ASP A N 1
ATOM 1641 C CA . ASP A 1 202 ? -14.444 -24.495 22.863 1.00 50.94 202 ASP A CA 1
ATOM 1642 C C . ASP A 1 202 ? -14.416 -23.307 23.845 1.00 50.94 202 ASP A C 1
ATOM 1644 O O . ASP A 1 202 ? -14.215 -22.150 23.475 1.00 50.94 202 ASP A O 1
ATOM 1648 N N . GLY A 1 203 ? -14.614 -23.596 25.130 1.00 50.66 203 GLY A N 1
ATOM 1649 C CA . GLY A 1 203 ? -14.538 -22.618 26.209 1.00 50.66 203 GLY A CA 1
ATOM 1650 C C . GLY A 1 203 ? -13.100 -22.318 26.629 1.00 50.66 203 GLY A C 1
ATOM 1651 O O . GLY A 1 203 ? -12.645 -22.819 27.654 1.00 50.66 203 GLY A O 1
ATOM 1652 N N . SER A 1 204 ? -12.397 -21.456 25.895 1.00 49.44 204 SER A N 1
ATOM 1653 C CA . SER A 1 204 ? -11.192 -20.780 26.397 1.00 49.44 204 SER A CA 1
ATOM 1654 C C . SER A 1 204 ? -11.471 -19.279 26.526 1.00 49.44 204 SER A C 1
ATOM 1656 O O . SER A 1 204 ? -11.323 -18.490 25.602 1.00 49.44 204 SER A O 1
ATOM 1658 N N . GLY A 1 205 ? -11.955 -18.907 27.716 1.00 54.94 205 GLY A N 1
ATOM 1659 C CA . GLY A 1 205 ? -12.478 -17.597 28.127 1.00 54.94 205 GLY A CA 1
ATOM 1660 C C . GLY A 1 205 ? -11.507 -16.409 28.133 1.00 54.94 205 GLY A C 1
ATOM 1661 O O . GLY A 1 205 ? -11.593 -15.557 29.012 1.00 54.94 205 GLY A O 1
ATOM 1662 N N . HIS A 1 206 ? -10.636 -16.293 27.138 1.00 50.59 206 HIS A N 1
ATOM 1663 C CA . HIS A 1 206 ? -9.967 -15.046 26.798 1.00 50.59 206 HIS A CA 1
ATOM 1664 C C . HIS A 1 206 ? -10.175 -14.818 25.308 1.00 50.59 206 HIS A C 1
ATOM 1666 O O . HIS A 1 206 ? -9.763 -15.649 24.508 1.00 50.59 206 HIS A O 1
ATOM 1672 N N . GLY A 1 207 ? -10.841 -13.713 24.949 1.00 71.25 207 GLY A N 1
ATOM 1673 C CA . GLY A 1 207 ? -11.148 -13.315 23.572 1.00 71.25 207 GLY A CA 1
ATOM 1674 C C . GLY A 1 207 ? -9.888 -13.071 22.745 1.00 71.25 207 GLY A C 1
ATOM 1675 O O . GLY A 1 207 ? -9.527 -11.930 22.462 1.00 71.25 207 GLY A O 1
ATOM 1676 N N . SER A 1 208 ? -9.191 -14.150 22.403 1.00 85.81 208 SER A N 1
ATOM 1677 C CA . SER A 1 208 ? -7.986 -14.137 21.598 1.00 85.81 208 SER A CA 1
ATOM 1678 C C . SER A 1 208 ? -8.401 -13.933 20.149 1.00 85.81 208 SER A C 1
ATOM 1680 O O . SER A 1 208 ? -9.258 -14.639 19.619 1.00 85.81 208 SER A O 1
ATOM 1682 N N . ILE A 1 209 ? -7.804 -12.937 19.508 1.00 93.31 209 ILE A N 1
ATOM 1683 C CA . ILE A 1 209 ? -8.036 -12.660 18.097 1.00 93.31 209 ILE A CA 1
ATOM 1684 C C . ILE A 1 209 ? -7.247 -13.689 17.282 1.00 93.31 209 ILE A C 1
ATOM 1686 O O . ILE A 1 209 ? -6.016 -13.674 17.274 1.00 93.31 209 ILE A O 1
ATOM 1690 N N . HIS A 1 210 ? -7.952 -14.565 16.563 1.00 96.12 210 HIS A N 1
ATOM 1691 C CA . HIS A 1 210 ? -7.341 -15.562 15.682 1.00 96.12 210 HIS A CA 1
ATOM 1692 C C . HIS A 1 210 ? -6.941 -14.937 14.339 1.00 96.12 210 HIS A C 1
ATOM 1694 O O . HIS A 1 210 ? -7.677 -14.998 13.351 1.00 96.12 210 HIS A O 1
ATOM 1700 N N . TYR A 1 211 ? -5.768 -14.305 14.306 1.00 97.31 211 TYR A N 1
ATOM 1701 C CA . TYR A 1 211 ? -5.213 -13.701 13.096 1.00 97.31 211 TYR A CA 1
ATOM 1702 C C . TYR A 1 211 ? -4.495 -14.731 12.214 1.00 97.31 211 TYR A C 1
ATOM 1704 O O . TYR A 1 211 ? -3.582 -15.416 12.666 1.00 97.31 211 TYR A O 1
ATOM 1712 N N . GLN A 1 212 ? -4.881 -14.810 10.939 1.00 98.00 212 GLN A N 1
ATOM 1713 C CA . GLN A 1 212 ? -4.388 -15.805 9.979 1.00 98.00 212 GLN A CA 1
ATOM 1714 C C . GLN A 1 212 ? -3.403 -15.248 8.936 1.00 98.00 212 GLN A C 1
ATOM 1716 O O . GLN A 1 212 ? -2.992 -15.983 8.036 1.00 98.00 212 GLN A O 1
ATOM 1721 N N . GLY A 1 213 ? -2.994 -13.979 9.049 1.00 97.56 213 GLY A N 1
ATOM 1722 C CA . GLY A 1 213 ? -2.062 -13.338 8.116 1.00 97.56 213 GLY A CA 1
ATOM 1723 C C . GLY A 1 213 ? -2.751 -12.652 6.932 1.00 97.56 213 GLY A C 1
ATOM 1724 O O . GLY A 1 213 ? -3.879 -12.168 7.044 1.00 97.56 213 GLY A O 1
ATOM 1725 N N . THR A 1 214 ? -2.052 -12.573 5.800 1.00 97.94 214 THR A N 1
ATOM 1726 C CA . THR A 1 214 ? -2.599 -12.043 4.542 1.00 97.94 214 THR A CA 1
ATOM 1727 C C . THR A 1 214 ? -3.602 -13.031 3.951 1.00 97.94 214 THR A C 1
ATOM 1729 O O . THR A 1 214 ? -3.382 -14.240 3.996 1.00 97.94 214 THR A O 1
ATOM 1732 N N . TRP A 1 215 ? -4.707 -12.526 3.402 1.00 98.25 215 TRP A N 1
ATOM 1733 C CA . TRP A 1 215 ? -5.696 -13.367 2.728 1.00 98.25 215 TRP A CA 1
ATOM 1734 C C . TRP A 1 215 ? -5.089 -14.115 1.529 1.00 98.25 215 TRP A C 1
ATOM 1736 O O . TRP A 1 215 ? -4.397 -13.511 0.708 1.00 98.25 215 TRP A O 1
ATOM 1746 N N . ASP A 1 216 ? -5.415 -15.401 1.417 1.00 98.06 216 ASP A N 1
ATOM 1747 C CA . ASP A 1 216 ? -5.032 -16.315 0.345 1.00 98.06 216 ASP A CA 1
ATOM 1748 C C . ASP A 1 216 ? -6.289 -17.008 -0.205 1.00 98.06 216 ASP A C 1
ATOM 1750 O O . ASP A 1 216 ? -7.189 -17.388 0.545 1.00 98.06 216 ASP A O 1
ATOM 1754 N N . ARG A 1 217 ? -6.358 -17.171 -1.528 1.00 98.00 217 ARG A N 1
ATOM 1755 C CA . ARG A 1 217 ? -7.492 -17.792 -2.214 1.00 98.00 217 ARG A CA 1
ATOM 1756 C C . ARG A 1 217 ? -7.585 -19.291 -1.938 1.00 98.00 217 ARG A C 1
ATOM 1758 O O . ARG A 1 217 ? -8.691 -19.824 -1.911 1.00 98.00 217 ARG A O 1
ATOM 1765 N N . GLU A 1 218 ? -6.456 -19.971 -1.777 1.00 98.19 218 GLU A N 1
ATOM 1766 C CA . GLU A 1 218 ? -6.438 -21.432 -1.636 1.00 98.19 218 GLU A CA 1
ATOM 1767 C C . GLU A 1 218 ? -6.804 -21.882 -0.214 1.00 98.19 218 GLU A C 1
ATOM 1769 O O . GLU A 1 218 ? -7.249 -23.013 -0.003 1.00 98.19 218 GLU A O 1
ATOM 1774 N N . ARG A 1 219 ? -6.696 -20.970 0.759 1.00 98.12 219 ARG A N 1
ATOM 1775 C CA . ARG A 1 219 ? -6.913 -21.241 2.179 1.00 98.12 219 ARG A CA 1
ATOM 1776 C C . ARG A 1 219 ? -8.386 -21.102 2.576 1.00 98.12 219 ARG A C 1
ATOM 1778 O O . ARG A 1 219 ? -9.087 -20.189 2.140 1.00 98.12 219 ARG A O 1
ATOM 1785 N N . SER A 1 220 ? -8.850 -22.010 3.431 1.00 98.12 220 SER A N 1
ATOM 1786 C CA . SER A 1 220 ? -10.157 -21.932 4.090 1.00 98.12 220 SER A CA 1
ATOM 1787 C C . SER A 1 220 ? -10.050 -21.162 5.407 1.00 98.12 220 SER A C 1
ATOM 1789 O O . SER A 1 220 ? -9.127 -21.400 6.191 1.00 98.12 220 SER A O 1
ATOM 1791 N N . TYR A 1 221 ? -11.011 -20.280 5.663 1.00 98.00 221 TYR A N 1
ATOM 1792 C CA . TYR A 1 221 ? -11.105 -19.474 6.876 1.00 98.00 221 TYR A CA 1
ATOM 1793 C C . TYR A 1 221 ? -12.410 -19.774 7.600 1.00 98.00 221 TYR A C 1
ATOM 1795 O O . TYR A 1 221 ? -13.464 -19.809 6.966 1.00 98.00 221 TYR A O 1
ATOM 1803 N N . SER A 1 222 ? -12.337 -19.959 8.914 1.00 97.94 222 SER A N 1
ATOM 1804 C CA . SER A 1 222 ? -13.513 -20.161 9.766 1.00 97.94 222 SER A CA 1
ATOM 1805 C C . SER A 1 222 ? -14.051 -18.832 10.298 1.00 97.94 222 SER A C 1
ATOM 1807 O O . SER A 1 222 ? -13.301 -17.862 10.448 1.00 97.94 222 SER A O 1
ATOM 1809 N N . ALA A 1 223 ? -15.340 -18.792 10.623 1.00 97.19 223 ALA A N 1
ATOM 1810 C CA . ALA A 1 223 ? -15.987 -17.663 11.272 1.00 97.19 223 ALA A CA 1
ATOM 1811 C C . ALA A 1 223 ? -15.240 -17.266 12.558 1.00 97.19 223 ALA A C 1
ATOM 1813 O O . ALA A 1 223 ? -14.791 -18.118 13.326 1.00 97.19 223 ALA A O 1
ATOM 1814 N N . GLY A 1 224 ? -15.074 -15.962 12.783 1.00 96.38 224 GLY A N 1
ATOM 1815 C CA . GLY A 1 224 ? -14.294 -15.429 13.906 1.00 96.38 224 GLY A CA 1
ATOM 1816 C C . GLY A 1 224 ? -12.821 -15.148 13.590 1.00 96.38 224 GLY A C 1
ATOM 1817 O O . GLY A 1 224 ? -12.145 -14.475 14.370 1.00 96.38 224 GLY A O 1
ATOM 1818 N N . GLN A 1 225 ? -12.297 -15.631 12.458 1.00 97.62 225 GLN A N 1
ATOM 1819 C CA . GLN A 1 225 ? -10.903 -15.396 12.073 1.00 97.62 225 GLN A CA 1
ATOM 1820 C C . GLN A 1 225 ? -10.693 -14.025 11.425 1.00 97.62 225 GLN A C 1
ATOM 1822 O O . GLN A 1 225 ? -11.594 -13.448 10.812 1.00 97.62 225 GLN A O 1
ATOM 1827 N N . PHE A 1 226 ? -9.461 -13.522 11.531 1.00 98.19 226 PHE A N 1
ATOM 1828 C CA . PHE A 1 226 ? -9.057 -12.233 10.975 1.00 98.19 226 PHE A CA 1
ATOM 1829 C C . PHE A 1 226 ? -7.953 -12.383 9.928 1.00 98.19 226 PHE A C 1
ATOM 1831 O O . PHE A 1 226 ? -7.004 -13.141 10.123 1.00 98.19 226 PHE A O 1
ATOM 1838 N N . VAL A 1 227 ? -8.033 -11.609 8.845 1.00 98.19 227 VAL A N 1
ATOM 1839 C CA . VAL A 1 227 ? -7.030 -11.571 7.763 1.00 98.19 227 VAL A CA 1
ATOM 1840 C C . VAL A 1 227 ? -6.754 -10.143 7.311 1.00 98.19 227 VAL A C 1
ATOM 1842 O O . VAL A 1 227 ? -7.598 -9.260 7.460 1.00 98.19 227 VAL A O 1
ATOM 1845 N N . THR A 1 228 ? -5.592 -9.901 6.707 1.00 97.75 228 THR A N 1
ATOM 1846 C CA . THR A 1 228 ? -5.298 -8.629 6.033 1.00 97.75 228 THR A CA 1
ATOM 1847 C C . THR A 1 228 ? -5.501 -8.727 4.522 1.00 97.75 228 THR A C 1
ATOM 1849 O O . THR A 1 228 ? -5.060 -9.671 3.869 1.00 97.75 228 THR A O 1
ATOM 1852 N N . HIS A 1 229 ? -6.182 -7.736 3.937 1.00 97.06 229 HIS A N 1
ATOM 1853 C CA . HIS A 1 229 ? -6.385 -7.630 2.488 1.00 97.06 229 HIS A CA 1
ATOM 1854 C C . HIS A 1 229 ? -6.590 -6.167 2.066 1.00 97.06 229 HIS A C 1
ATOM 1856 O O . HIS A 1 229 ? -7.390 -5.438 2.661 1.00 97.06 229 HIS A O 1
ATOM 1862 N N . LYS A 1 230 ? -5.858 -5.725 1.027 1.00 94.50 230 LYS A N 1
ATOM 1863 C CA . LYS A 1 230 ? -5.831 -4.327 0.534 1.00 94.50 230 LYS A CA 1
ATOM 1864 C C . LYS A 1 230 ? -5.576 -3.294 1.650 1.00 94.50 230 LYS A C 1
ATOM 1866 O O . LYS A 1 230 ? -6.182 -2.225 1.666 1.00 94.50 230 LYS A O 1
ATOM 1871 N N . GLY A 1 231 ? -4.713 -3.645 2.603 1.00 93.44 231 GLY A N 1
ATOM 1872 C CA . GLY A 1 231 ? -4.386 -2.825 3.773 1.00 93.44 231 GLY A CA 1
ATOM 1873 C C . GLY A 1 231 ? -5.449 -2.820 4.881 1.00 93.44 231 GLY A C 1
ATOM 1874 O O . GLY A 1 231 ? -5.186 -2.306 5.957 1.00 93.44 231 GLY A O 1
ATOM 1875 N N . GLY A 1 232 ? -6.641 -3.381 4.671 1.00 95.81 232 GLY A N 1
ATOM 1876 C CA . GLY A 1 232 ? -7.642 -3.526 5.733 1.00 95.81 232 GLY A CA 1
ATOM 1877 C C . GLY A 1 232 ? -7.452 -4.812 6.535 1.00 95.81 232 GLY A C 1
ATOM 1878 O O . GLY A 1 232 ? -6.981 -5.808 5.986 1.00 95.81 232 GLY A O 1
ATOM 1879 N N . LEU A 1 233 ? -7.867 -4.795 7.803 1.00 97.19 233 LEU A N 1
ATOM 1880 C CA . LEU A 1 233 ? -8.105 -5.991 8.610 1.00 97.19 233 LEU A CA 1
ATOM 1881 C C . LEU A 1 233 ? -9.575 -6.393 8.462 1.00 97.19 233 LEU A C 1
ATOM 1883 O O . LEU A 1 233 ? -10.472 -5.583 8.709 1.00 97.19 233 LEU A O 1
ATOM 1887 N N . TRP A 1 234 ? -9.815 -7.637 8.072 1.00 98.06 234 TRP A N 1
ATOM 1888 C CA . TRP A 1 234 ? -11.134 -8.191 7.791 1.00 98.06 234 TRP A CA 1
ATOM 1889 C C . TRP A 1 234 ? -11.437 -9.342 8.741 1.00 98.06 234 TRP A C 1
ATOM 1891 O O . TRP A 1 234 ? -10.546 -10.124 9.053 1.00 98.06 234 TRP A O 1
ATOM 1901 N N . HIS A 1 235 ? -12.689 -9.434 9.170 1.00 98.00 235 HIS A N 1
ATOM 1902 C CA . HIS A 1 235 ? -13.240 -10.481 10.022 1.00 98.00 235 HIS A CA 1
ATOM 1903 C C . HIS A 1 235 ? -14.150 -11.392 9.190 1.00 98.00 235 HIS A C 1
ATOM 1905 O O . HIS A 1 235 ? -15.030 -10.887 8.486 1.00 98.00 235 HIS A O 1
ATOM 1911 N N . ALA A 1 236 ? -13.943 -12.705 9.261 1.00 98.12 236 ALA A N 1
ATOM 1912 C CA . ALA A 1 236 ? -14.817 -13.691 8.631 1.00 98.12 236 ALA A CA 1
ATOM 1913 C C . ALA A 1 236 ? -16.090 -13.866 9.472 1.00 98.12 236 ALA A C 1
ATOM 1915 O O . ALA A 1 236 ? -16.017 -14.293 10.623 1.00 98.12 236 ALA A O 1
ATOM 1916 N N . GLU A 1 237 ? -17.259 -13.540 8.918 1.00 97.75 237 GLU A N 1
ATOM 1917 C CA . GLU A 1 237 ? -18.540 -13.769 9.608 1.00 97.75 237 GLU A CA 1
ATOM 1918 C C . GLU A 1 237 ? -19.048 -15.203 9.419 1.00 97.75 237 GLU A C 1
ATOM 1920 O O . GLU A 1 237 ? -19.749 -15.729 10.281 1.00 97.75 237 GLU A O 1
ATOM 1925 N N . ILE A 1 238 ? -18.685 -15.830 8.298 1.00 97.44 238 ILE A N 1
ATOM 1926 C CA . ILE A 1 238 ? -19.079 -17.186 7.908 1.00 97.44 238 ILE A CA 1
ATOM 1927 C C . ILE A 1 238 ? -17.838 -17.904 7.370 1.00 97.44 238 ILE A C 1
ATOM 1929 O O . ILE A 1 238 ? -16.975 -17.274 6.750 1.00 97.44 238 ILE A O 1
ATOM 1933 N N . ASP A 1 239 ? -17.763 -19.216 7.587 1.00 97.69 239 ASP A N 1
ATOM 1934 C CA . ASP A 1 239 ? -16.737 -20.073 6.997 1.00 97.69 239 ASP A CA 1
ATOM 1935 C C . ASP A 1 239 ? -16.694 -19.886 5.473 1.00 97.69 239 ASP A C 1
ATOM 1937 O O . ASP A 1 239 ? -17.718 -19.954 4.787 1.00 97.69 239 ASP A O 1
ATOM 1941 N N . SER A 1 240 ? -15.509 -19.620 4.926 1.00 96.56 240 SER A N 1
ATOM 1942 C CA . SER A 1 240 ? -15.345 -19.377 3.493 1.00 96.56 240 SER A CA 1
ATOM 1943 C C . SER A 1 240 ? -13.996 -19.861 2.969 1.00 96.56 240 SER A C 1
ATOM 1945 O O . SER A 1 240 ? -12.990 -19.866 3.676 1.00 96.56 240 SER A O 1
ATOM 1947 N N . GLN A 1 241 ? -13.970 -20.255 1.696 1.00 97.88 241 GLN A N 1
ATOM 1948 C CA . GLN A 1 241 ? -12.753 -20.596 0.962 1.00 97.88 241 GLN A CA 1
ATOM 1949 C C . GLN A 1 241 ? -12.799 -19.911 -0.404 1.00 97.88 241 GLN A C 1
ATOM 1951 O O . GLN A 1 241 ? -13.813 -19.951 -1.097 1.00 97.88 241 GLN A O 1
ATOM 1956 N N . GLY A 1 242 ? -11.717 -19.230 -0.782 1.00 95.94 242 GLY A N 1
ATOM 1957 C CA . GLY A 1 242 ? -11.607 -18.555 -2.078 1.00 95.94 242 GLY A CA 1
ATOM 1958 C C . GLY A 1 242 ? -12.439 -17.279 -2.259 1.00 95.94 242 GLY A C 1
ATOM 1959 O O . GLY A 1 242 ? -12.253 -16.583 -3.258 1.00 95.94 242 GLY A O 1
ATOM 1960 N N . CYS A 1 243 ? -13.306 -16.919 -1.308 1.00 97.44 243 CYS A N 1
ATOM 1961 C CA . CYS A 1 243 ? -14.055 -15.662 -1.333 1.00 97.44 243 CYS A CA 1
ATOM 1962 C C . CYS A 1 243 ? -13.184 -14.499 -0.851 1.00 97.44 243 CYS A C 1
ATOM 1964 O O . CYS A 1 243 ? -12.639 -14.526 0.254 1.00 97.44 243 CYS A O 1
ATOM 1966 N N . LYS A 1 244 ? -13.070 -13.460 -1.678 1.00 97.75 244 LYS A N 1
ATOM 1967 C CA . LYS A 1 244 ? -12.180 -12.322 -1.443 1.00 97.75 244 LYS A CA 1
ATOM 1968 C C . LYS A 1 244 ? -12.782 -11.314 -0.450 1.00 97.75 244 LYS A C 1
ATOM 1970 O O . LYS A 1 244 ? -13.942 -10.933 -0.612 1.00 97.75 244 LYS A O 1
ATOM 1975 N N . PRO A 1 245 ? -12.012 -10.791 0.525 1.00 97.81 245 PRO A N 1
ATOM 1976 C CA . PRO A 1 245 ? -12.508 -9.766 1.433 1.00 97.81 245 PRO A CA 1
ATOM 1977 C C . PRO A 1 245 ? -12.861 -8.475 0.687 1.00 97.81 245 PRO A C 1
ATOM 1979 O O . PRO A 1 245 ? -12.023 -7.900 -0.021 1.00 97.81 245 PRO A O 1
ATOM 1982 N N . GLY A 1 246 ? -14.104 -8.029 0.861 1.00 96.00 246 GLY A N 1
ATOM 1983 C CA . GLY A 1 246 ? -14.704 -6.893 0.156 1.00 96.00 246 GLY A CA 1
ATOM 1984 C C . GLY A 1 246 ? -15.652 -7.276 -0.984 1.00 96.00 246 GLY A C 1
ATOM 1985 O O . GLY A 1 246 ? -16.416 -6.416 -1.412 1.00 96.00 246 GLY A O 1
ATOM 1986 N N . ASP A 1 247 ? -15.655 -8.538 -1.424 1.00 95.31 247 ASP A N 1
ATOM 1987 C CA . ASP A 1 247 ? -16.597 -9.051 -2.423 1.00 95.31 247 ASP A CA 1
ATOM 1988 C C . ASP A 1 247 ? -17.719 -9.837 -1.715 1.00 95.31 247 ASP A C 1
ATOM 1990 O O . ASP A 1 247 ? -17.672 -11.060 -1.589 1.00 95.31 247 ASP A O 1
ATOM 1994 N N . GLY A 1 248 ? -18.728 -9.118 -1.209 1.00 94.25 248 GLY A N 1
ATOM 1995 C CA . GLY A 1 248 ? -19.935 -9.694 -0.595 1.00 94.25 248 GLY A CA 1
ATOM 1996 C C . GLY A 1 248 ? -20.020 -9.565 0.932 1.00 94.25 248 GLY A C 1
ATOM 1997 O O . GLY A 1 248 ? -19.265 -8.820 1.551 1.00 94.25 248 GLY A O 1
ATOM 1998 N N . ALA A 1 249 ? -20.978 -10.282 1.532 1.00 95.69 249 ALA A N 1
ATOM 1999 C CA . ALA A 1 249 ? -21.321 -10.188 2.959 1.00 95.69 249 ALA A CA 1
ATOM 2000 C C . ALA A 1 249 ? -20.545 -11.158 3.874 1.00 95.69 249 ALA A C 1
ATOM 2002 O O . ALA A 1 249 ? -20.727 -11.130 5.082 1.00 95.69 249 ALA A O 1
ATOM 2003 N N . LEU A 1 250 ? -19.682 -12.017 3.321 1.00 97.75 250 LEU A N 1
ATOM 2004 C CA . LEU A 1 250 ? -18.938 -13.027 4.096 1.00 97.75 250 LEU A CA 1
ATOM 2005 C C . LEU A 1 250 ? -17.850 -12.414 4.993 1.00 97.75 250 LEU A C 1
ATOM 2007 O O . LEU A 1 250 ? -17.454 -13.000 6.000 1.00 97.75 250 LEU A O 1
ATOM 2011 N N . TRP A 1 251 ? -17.360 -11.235 4.608 1.00 97.88 251 TRP A N 1
ATOM 2012 C CA . TRP A 1 251 ? -16.263 -10.540 5.267 1.00 97.88 251 TRP A CA 1
ATOM 2013 C C . TRP A 1 251 ? -16.714 -9.167 5.744 1.00 97.88 251 TRP A C 1
ATOM 2015 O O . TRP A 1 251 ? -17.204 -8.356 4.957 1.00 97.88 251 TRP A O 1
ATOM 2025 N N . LYS A 1 252 ? -16.443 -8.859 7.011 1.00 97.88 252 LYS A N 1
ATOM 2026 C CA . LYS A 1 252 ? -16.682 -7.537 7.591 1.00 97.88 252 LYS A CA 1
ATOM 2027 C C . LYS A 1 252 ? -15.371 -6.812 7.834 1.00 97.88 252 LYS A C 1
ATOM 2029 O O . LYS A 1 252 ? -14.433 -7.366 8.403 1.00 97.88 252 LYS A O 1
ATOM 2034 N N . LEU A 1 253 ? -15.291 -5.557 7.403 1.00 97.31 253 LEU A N 1
ATOM 2035 C CA . LEU A 1 253 ? -14.114 -4.731 7.647 1.00 97.31 253 LEU A CA 1
ATOM 2036 C C . LEU A 1 253 ? -14.034 -4.383 9.141 1.00 97.31 253 LEU A C 1
ATOM 2038 O O . LEU A 1 253 ? -14.912 -3.696 9.658 1.00 97.31 253 LEU A O 1
ATOM 2042 N N . ALA A 1 254 ? -12.981 -4.843 9.814 1.00 97.00 254 ALA A N 1
ATOM 2043 C CA . ALA A 1 254 ? -12.733 -4.571 11.228 1.00 97.00 254 ALA A CA 1
ATOM 2044 C C . ALA A 1 254 ? -11.897 -3.299 11.415 1.00 97.00 254 ALA A C 1
ATOM 2046 O O . ALA A 1 254 ? -12.230 -2.444 12.232 1.00 97.00 254 ALA A O 1
ATOM 2047 N N . VAL A 1 255 ? -10.827 -3.148 10.626 1.00 96.25 255 VAL A N 1
ATOM 2048 C CA . VAL A 1 255 ? -9.955 -1.965 10.652 1.00 96.25 255 VAL A CA 1
ATOM 2049 C C . VAL A 1 255 ? -9.622 -1.554 9.226 1.00 96.25 255 VAL A C 1
ATOM 2051 O O . VAL A 1 255 ? -9.159 -2.357 8.418 1.00 96.25 255 VAL A O 1
ATOM 2054 N N . LYS A 1 256 ? -9.839 -0.281 8.907 1.00 92.94 256 LYS A N 1
ATOM 2055 C CA . LYS A 1 256 ? -9.431 0.312 7.632 1.00 92.94 256 LYS A CA 1
ATOM 2056 C C . LYS A 1 256 ? -7.965 0.747 7.739 1.00 92.94 256 LYS A C 1
ATOM 2058 O O . LYS A 1 256 ? -7.628 1.423 8.707 1.00 92.94 256 LYS A O 1
ATOM 2063 N N . SER A 1 257 ? -7.104 0.406 6.770 1.00 85.81 257 SER A N 1
ATOM 2064 C CA . SER A 1 257 ? -5.752 1.000 6.731 1.00 85.81 257 SER A CA 1
ATOM 2065 C C . SER A 1 257 ? -5.868 2.524 6.686 1.00 85.81 257 SER A C 1
ATOM 2067 O O . SER A 1 257 ? -6.717 3.079 5.976 1.00 85.81 257 SER A O 1
ATOM 2069 N N . GLY A 1 258 ? -4.996 3.191 7.443 1.00 79.56 258 GLY A N 1
ATOM 2070 C CA . GLY A 1 258 ? -4.890 4.648 7.476 1.00 79.56 258 GLY A CA 1
ATOM 2071 C C . GLY A 1 258 ? -4.513 5.277 6.128 1.00 79.56 258 GLY A C 1
ATOM 2072 O O . GLY A 1 258 ? -4.644 6.487 5.966 1.00 79.56 258 GLY A O 1
ATOM 2073 N N . ASP A 1 259 ? -4.131 4.482 5.125 1.00 67.56 259 ASP A N 1
ATOM 2074 C CA . ASP A 1 259 ? -3.641 4.973 3.832 1.00 67.56 259 ASP A CA 1
ATOM 2075 C C . ASP A 1 259 ? -4.755 5.392 2.866 1.00 67.56 259 ASP A C 1
ATOM 2077 O O . ASP A 1 259 ? -4.485 5.794 1.729 1.00 67.56 259 ASP A O 1
ATOM 2081 N N . TYR A 1 260 ? -6.024 5.346 3.288 1.00 53.94 260 TYR A N 1
ATOM 2082 C CA . TYR A 1 260 ? -7.141 5.742 2.426 1.00 53.94 260 TYR A CA 1
ATOM 2083 C C . TYR A 1 260 ? -7.063 7.208 1.955 1.00 53.94 260 TYR A C 1
ATOM 2085 O O . TYR A 1 260 ? -7.665 7.547 0.936 1.00 53.94 260 TYR A O 1
ATOM 2093 N N . ASN A 1 261 ? -6.268 8.060 2.611 1.00 53.81 261 ASN A N 1
ATOM 2094 C CA . ASN A 1 261 ? -6.034 9.431 2.150 1.00 53.81 261 ASN A CA 1
ATOM 2095 C C . ASN A 1 261 ? -5.162 9.536 0.888 1.00 53.81 261 ASN A C 1
ATOM 2097 O O . ASN A 1 261 ? -5.216 10.560 0.209 1.00 53.81 261 ASN A O 1
ATOM 2101 N N . ASN A 1 262 ? -4.427 8.493 0.489 1.00 54.28 262 ASN A N 1
ATOM 2102 C CA . ASN A 1 262 ? -3.543 8.605 -0.676 1.00 54.28 262 ASN A CA 1
ATOM 2103 C C . ASN A 1 262 ? -4.277 8.449 -2.027 1.00 54.28 262 ASN A C 1
ATOM 2105 O O . ASN A 1 262 ? -3.756 8.836 -3.072 1.00 54.28 262 ASN A O 1
ATOM 2109 N N . ARG A 1 263 ? -5.526 7.949 -2.041 1.00 56.03 263 ARG A N 1
ATOM 2110 C CA . ARG A 1 263 ? -6.362 8.011 -3.260 1.00 56.03 263 ARG A CA 1
ATOM 2111 C C . ARG A 1 263 ? -6.882 9.418 -3.534 1.00 56.03 263 ARG A C 1
ATOM 2113 O O . ARG A 1 263 ? -7.047 9.769 -4.696 1.00 56.03 263 ARG A O 1
ATOM 2120 N N . ASN A 1 264 ? -7.075 10.234 -2.496 1.00 52.81 264 ASN A N 1
ATOM 2121 C CA . ASN A 1 264 ? -7.521 11.610 -2.693 1.00 52.81 264 ASN A CA 1
ATOM 2122 C C . ASN A 1 264 ? -6.381 12.521 -3.180 1.00 52.81 264 ASN A C 1
ATOM 2124 O O . ASN A 1 264 ? -6.625 13.455 -3.933 1.00 52.81 264 ASN A O 1
ATOM 2128 N N . MET A 1 265 ? -5.121 12.206 -2.852 1.00 55.78 265 MET A N 1
ATOM 2129 C CA . MET A 1 265 ? -3.971 12.967 -3.363 1.00 55.78 265 MET A CA 1
ATOM 2130 C C . MET A 1 265 ? -3.731 12.772 -4.865 1.00 55.78 265 MET A C 1
ATOM 2132 O O . MET A 1 265 ? -3.307 13.711 -5.533 1.00 55.78 265 MET A O 1
ATOM 2136 N N . LYS A 1 266 ? -4.026 11.588 -5.421 1.00 60.66 266 LYS A N 1
ATOM 2137 C CA . LYS A 1 266 ? -3.929 11.375 -6.876 1.00 60.66 266 LYS A CA 1
ATOM 2138 C C . LYS A 1 266 ? -4.989 12.169 -7.638 1.00 60.66 266 LYS A C 1
ATOM 2140 O O . LYS A 1 266 ? -4.665 12.765 -8.656 1.00 60.66 266 LYS A O 1
ATOM 2145 N N . ASN A 1 267 ? -6.208 12.249 -7.103 1.00 60.91 267 ASN A N 1
ATOM 2146 C CA . ASN A 1 267 ? -7.260 13.073 -7.697 1.00 60.91 267 ASN A CA 1
ATOM 2147 C C . ASN A 1 267 ? -6.955 14.569 -7.566 1.00 60.91 267 ASN A C 1
ATOM 2149 O O . ASN A 1 267 ? -7.220 15.314 -8.500 1.00 60.91 267 ASN A O 1
ATOM 2153 N N . HIS A 1 268 ? -6.354 15.007 -6.454 1.00 63.41 268 HIS A N 1
ATOM 2154 C CA . HIS A 1 268 ? -5.994 16.415 -6.283 1.00 63.41 268 HIS A CA 1
ATOM 2155 C C . HIS A 1 268 ? -4.876 16.846 -7.241 1.00 63.41 268 HIS A C 1
ATOM 2157 O O . HIS A 1 268 ? -5.022 17.852 -7.924 1.00 63.41 268 HIS A O 1
ATOM 2163 N N . LYS A 1 269 ? -3.824 16.027 -7.393 1.00 73.56 269 LYS A N 1
ATOM 2164 C CA . LYS A 1 269 ? -2.762 16.293 -8.376 1.00 73.56 269 LYS A CA 1
ATOM 2165 C C . LYS A 1 269 ? -3.260 16.240 -9.819 1.00 73.56 269 LYS A C 1
ATOM 2167 O O . LYS A 1 269 ? -2.810 17.038 -10.629 1.00 73.56 269 LYS A O 1
ATOM 2172 N N . GLN A 1 270 ? -4.185 15.335 -10.149 1.00 78.00 270 GLN A N 1
ATOM 2173 C CA . GLN A 1 270 ? -4.775 15.311 -11.489 1.00 78.00 270 GLN A CA 1
ATOM 2174 C C . GLN A 1 270 ? -5.567 16.596 -11.763 1.00 78.00 270 GLN A C 1
ATOM 2176 O O . GLN A 1 270 ? -5.409 17.189 -12.820 1.00 78.00 270 GLN A O 1
ATOM 2181 N N . HIS A 1 271 ? -6.326 17.084 -10.780 1.00 78.38 271 HIS A N 1
ATOM 2182 C CA . HIS A 1 271 ? -7.081 18.330 -10.913 1.00 78.38 271 HIS A CA 1
ATOM 2183 C C . HIS A 1 271 ? -6.176 19.567 -11.052 1.00 78.38 271 HIS A C 1
ATOM 2185 O O . HIS A 1 271 ? -6.521 20.494 -11.780 1.00 78.38 271 HIS A O 1
ATOM 2191 N N . GLU A 1 272 ? -5.019 19.586 -10.380 1.00 84.94 272 GLU A N 1
ATOM 2192 C CA . GLU A 1 272 ? -3.999 20.632 -10.553 1.00 84.94 272 GLU A CA 1
ATOM 2193 C C . GLU A 1 272 ? -3.355 20.580 -11.946 1.00 84.94 272 GLU A C 1
ATOM 2195 O O . GLU A 1 272 ? -3.163 21.622 -12.571 1.00 84.94 272 GLU A O 1
ATOM 2200 N N . ILE A 1 273 ? -3.061 19.379 -12.459 1.00 87.56 273 ILE A N 1
ATOM 2201 C CA . ILE A 1 273 ? -2.511 19.186 -13.809 1.00 87.56 273 ILE A CA 1
ATOM 2202 C C . ILE A 1 273 ? -3.528 19.614 -14.875 1.00 87.56 273 ILE A C 1
ATOM 2204 O O . ILE A 1 273 ? -3.168 20.350 -15.792 1.00 87.56 273 ILE A O 1
ATOM 2208 N N . ASP A 1 274 ? -4.791 19.212 -14.738 1.00 87.12 274 ASP A N 1
ATOM 2209 C CA . ASP A 1 274 ? -5.857 19.566 -15.679 1.00 87.12 274 ASP A CA 1
ATOM 2210 C C . ASP A 1 274 ? -6.134 21.083 -15.655 1.00 87.12 274 ASP A C 1
ATOM 2212 O O . ASP A 1 274 ? -6.308 21.709 -16.702 1.00 87.12 274 ASP A O 1
ATOM 2216 N N . ALA A 1 275 ? -6.093 21.712 -14.473 1.00 91.81 275 ALA A N 1
ATOM 2217 C CA . ALA A 1 275 ? -6.209 23.165 -14.343 1.00 91.81 275 ALA A CA 1
ATOM 2218 C C . ALA A 1 275 ? -5.031 23.906 -15.001 1.00 91.81 275 ALA A C 1
ATOM 2220 O O . ALA A 1 275 ? -5.240 24.892 -15.710 1.00 91.81 275 ALA A O 1
ATOM 2221 N N . ALA A 1 276 ? -3.799 23.420 -14.814 1.00 92.62 276 ALA A N 1
ATOM 2222 C CA . ALA A 1 276 ? -2.616 23.994 -15.450 1.00 92.62 276 ALA A CA 1
ATOM 2223 C C . ALA A 1 276 ? -2.646 23.838 -16.982 1.00 92.62 276 ALA A C 1
ATOM 2225 O O . ALA A 1 276 ? -2.248 24.755 -17.703 1.00 92.62 276 ALA A O 1
ATOM 2226 N N . TRP A 1 277 ? -3.151 22.707 -17.482 1.00 91.31 277 TRP A N 1
ATOM 2227 C CA . TRP A 1 277 ? -3.329 22.462 -18.914 1.00 91.31 277 TRP A CA 1
ATOM 2228 C C . TRP A 1 277 ? -4.338 23.435 -19.539 1.00 91.31 277 TRP A C 1
ATOM 2230 O O . TRP A 1 277 ? -4.071 23.998 -20.601 1.00 91.31 277 TRP A O 1
ATOM 2240 N N . ASN A 1 278 ? -5.465 23.686 -18.870 1.00 91.62 278 ASN A N 1
ATOM 2241 C CA . ASN A 1 278 ? -6.485 24.618 -19.360 1.00 91.62 278 ASN A CA 1
ATOM 2242 C C . ASN A 1 278 ? -5.967 26.064 -19.423 1.00 91.62 278 ASN A C 1
ATOM 2244 O O . ASN A 1 278 ? -6.076 26.699 -20.469 1.00 91.62 278 ASN A O 1
ATOM 2248 N N . LEU A 1 279 ? -5.289 26.536 -18.371 1.00 91.00 279 LEU A N 1
ATOM 2249 C CA . LEU A 1 279 ? -4.647 27.862 -18.342 1.00 91.00 279 LEU A CA 1
ATOM 2250 C C . LEU A 1 279 ? -3.604 28.055 -19.453 1.00 91.00 279 LEU A C 1
ATOM 2252 O O . LEU A 1 279 ? -3.409 29.165 -19.948 1.00 91.00 279 LEU A O 1
ATOM 2256 N N . HIS A 1 280 ? -2.895 26.989 -19.833 1.00 91.00 280 HIS A N 1
ATOM 2257 C CA . HIS A 1 280 ? -1.933 27.054 -20.930 1.00 91.00 280 HIS A CA 1
ATOM 2258 C C . HIS A 1 280 ? -2.612 27.219 -22.296 1.00 91.00 280 HIS A C 1
ATOM 2260 O O . HIS A 1 280 ? -2.080 27.933 -23.146 1.00 91.00 280 HIS A O 1
ATOM 2266 N N . ASN A 1 281 ? -3.767 26.583 -22.509 1.00 88.75 281 ASN A N 1
ATOM 2267 C CA . ASN A 1 281 ? -4.493 26.676 -23.777 1.00 88.75 281 ASN A CA 1
ATOM 2268 C C . ASN A 1 281 ? -5.199 28.024 -23.940 1.00 88.75 281 ASN A C 1
ATOM 2270 O O . ASN A 1 281 ? -5.089 28.615 -25.006 1.00 88.75 281 ASN A O 1
ATOM 2274 N N . GLU A 1 282 ? -5.802 28.565 -22.878 1.00 90.81 282 GLU A N 1
ATOM 2275 C CA . GLU A 1 282 ? -6.434 29.895 -22.921 1.00 90.81 282 GLU A CA 1
ATOM 2276 C C . GLU A 1 282 ? -5.434 30.989 -23.344 1.00 90.81 282 GLU A C 1
ATOM 2278 O O . GLU A 1 282 ? -5.736 31.832 -24.181 1.00 90.81 282 GLU A O 1
ATOM 2283 N N . ARG A 1 283 ? -4.180 30.919 -22.872 1.00 88.25 283 ARG A N 1
ATOM 2284 C CA . ARG A 1 283 ? -3.123 31.862 -23.284 1.00 88.25 283 ARG A CA 1
ATOM 2285 C C . ARG A 1 283 ? -2.687 31.735 -24.743 1.00 88.25 283 ARG A C 1
ATOM 2287 O O . ARG A 1 283 ? -2.074 32.667 -25.259 1.00 88.25 283 ARG A O 1
ATOM 2294 N N . LYS A 1 284 ? -2.898 30.580 -25.379 1.00 82.50 284 LYS A N 1
ATOM 2295 C CA . LYS A 1 284 ? -2.581 30.408 -26.803 1.00 82.50 284 LYS A CA 1
ATOM 2296 C C . LYS A 1 284 ? -3.637 31.048 -27.688 1.00 82.50 284 LYS A C 1
ATOM 2298 O O . LYS A 1 284 ? -3.268 31.592 -28.723 1.00 82.50 284 LYS A O 1
ATOM 2303 N N . ASP A 1 285 ? -4.893 31.010 -27.263 1.00 84.44 285 ASP A N 1
ATOM 2304 C CA . ASP A 1 285 ? -6.000 31.591 -28.019 1.00 84.44 285 ASP A CA 1
ATOM 2305 C C . ASP A 1 285 ? -5.966 33.129 -27.981 1.00 84.44 285 ASP A C 1
ATOM 2307 O O . ASP A 1 285 ? -6.267 33.762 -28.984 1.00 84.44 285 ASP A O 1
ATOM 2311 N N . ASP A 1 286 ? -5.488 33.737 -26.887 1.00 84.38 286 ASP A N 1
ATOM 2312 C CA . ASP A 1 286 ? -5.302 35.198 -26.785 1.00 84.38 286 ASP A CA 1
ATOM 2313 C C . ASP A 1 286 ? -4.110 35.744 -27.603 1.00 84.38 286 ASP A C 1
ATOM 2315 O O . ASP A 1 286 ? -3.965 36.956 -27.776 1.00 84.38 286 ASP A O 1
ATOM 2319 N N . ALA A 1 287 ? -3.210 34.868 -28.060 1.00 73.94 287 ALA A N 1
ATOM 2320 C CA . ALA A 1 287 ? -2.000 35.240 -28.797 1.00 73.94 287 ALA A CA 1
ATOM 2321 C C . ALA A 1 287 ? -2.133 35.078 -30.324 1.00 73.94 287 ALA A C 1
ATOM 2323 O O . ALA A 1 287 ? -1.177 35.385 -31.045 1.00 73.94 287 ALA A O 1
ATOM 2324 N N . ALA A 1 288 ? -3.276 34.576 -30.798 1.00 69.50 288 ALA A N 1
ATOM 2325 C CA . ALA A 1 288 ? -3.614 34.387 -32.209 1.00 69.50 288 ALA A CA 1
ATOM 2326 C C . ALA A 1 288 ? -4.526 35.514 -32.718 1.00 69.50 288 ALA A C 1
ATOM 2328 O O . ALA A 1 288 ? -4.331 35.921 -33.886 1.00 69.50 288 ALA A O 1
#

InterPro domains:
  IPR003610 Carbohydrate binding module family 5/12 [SM00495] (212-254)
  IPR036573 Carbohydrate-binding module superfamily 5/12 [SSF51055] (210-253)

Secondary structure (DSSP, 8-state):
----EEEEEEETTEEEEEEE-HHHHHHHHHGGGHHHHHHHHHHHHHHHHHHHHHHHHHHHHHHHHHHHHHHHHHHHHHHHHHHHHHHHHHHHHHHHHHHHHHHHS---TT-PPPTT---THHHHHHHHHTTT----EEEEE--SSTTPPPEEEEEETTEEEEEETTEEEETTTS-----S-------------------------S----EEEE--SSSEE-TT-EEEETTEEEEESS-EESPPTTSSSSEEEEE--GGGGHHHHHHHHHHHHHHHHHHHHHHHHTT-

Radius of gyration: 42.6 Å; chains: 1; bounding box: 73×73×127 Å

pLDDT: mean 72.21, std 19.78, range [31.28, 98.25]

Sequence (288 aa):
MEMECTVMASAPGTSWLVRLTQEDIEKAIACGHYIAEYAAGDEVRRDERDRMRQCAEERERSAEHIRKEAKRLEDEDREGRRRERKELNFEKVEKLRAAAWSIRGTNYPGYEPRPDGVCRHKVAWLIDQLGGGKMVSGFRHDRSEPGFHAAFEFRSNGKTFVADQDGIWLAEDFPFAKVEGKHLRTRKPDSEPDIRKRETTDGSGHGSIHYQGTWDRERSYSAGQFVTHKGGLWHAEIDSQGCKPGDGALWKLAVKSGDYNNRNMKNHKQHEIDAAWNLHNERKDDAA